Protein AF-A0AAD5J360-F1 (afdb_monomer)

Structure (mmCIF, N/CA/C/O backbone):
data_AF-A0AAD5J360-F1
#
_entry.id   AF-A0AAD5J360-F1
#
loop_
_atom_site.group_PDB
_atom_site.id
_atom_site.type_symbol
_atom_site.label_atom_id
_atom_site.label_alt_id
_atom_site.label_comp_id
_atom_site.label_asym_id
_atom_site.label_entity_id
_atom_site.label_seq_id
_atom_site.pdbx_PDB_ins_code
_atom_site.Cartn_x
_atom_site.Cartn_y
_atom_site.Cartn_z
_atom_site.occupancy
_atom_site.B_iso_or_equiv
_atom_site.auth_seq_id
_atom_site.auth_comp_id
_atom_site.auth_asym_id
_atom_site.auth_atom_id
_atom_site.pdbx_PDB_model_num
ATOM 1 N N . MET A 1 1 ? -17.732 34.634 0.212 1.00 30.33 1 MET A N 1
ATOM 2 C CA . MET A 1 1 ? -16.895 33.514 0.692 1.00 30.33 1 MET A CA 1
ATOM 3 C C . MET A 1 1 ? -16.157 34.004 1.920 1.00 30.33 1 MET A C 1
ATOM 5 O O . MET A 1 1 ? -15.447 34.993 1.772 1.00 30.33 1 MET A O 1
ATOM 9 N N . PRO A 1 2 ? -16.356 33.420 3.110 1.00 26.97 2 PRO A N 1
ATOM 10 C CA . PRO A 1 2 ? -15.492 33.715 4.240 1.00 26.97 2 PRO A CA 1
ATOM 11 C C . PRO A 1 2 ? -14.158 32.951 4.105 1.00 26.97 2 PRO A C 1
ATOM 13 O O . PRO A 1 2 ? -14.130 31.913 3.434 1.00 26.97 2 PRO A O 1
ATOM 16 N N . PRO A 1 3 ? -13.063 33.461 4.691 1.00 25.48 3 PRO A N 1
ATOM 17 C CA . PRO A 1 3 ? -11.730 32.866 4.618 1.00 25.48 3 PRO A CA 1
ATOM 18 C C . PRO A 1 3 ? -11.624 31.623 5.514 1.00 25.48 3 PRO A C 1
ATOM 20 O O . PRO A 1 3 ? -12.257 31.562 6.565 1.00 25.48 3 PRO A O 1
ATOM 23 N N .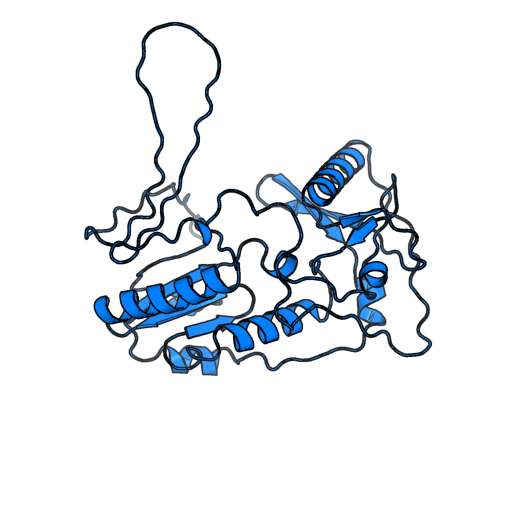 LEU A 1 4 ? -10.814 30.646 5.101 1.00 30.91 4 LEU A N 1
ATOM 24 C CA . LEU A 1 4 ? -10.403 29.516 5.937 1.00 30.91 4 LEU A CA 1
ATOM 25 C C . LEU A 1 4 ? -9.263 29.990 6.847 1.00 30.91 4 LEU A C 1
ATOM 27 O O . LEU A 1 4 ? -8.170 30.263 6.355 1.00 30.91 4 LEU A O 1
ATOM 31 N N . GLU A 1 5 ? -9.544 30.131 8.141 1.00 29.36 5 GLU A N 1
ATOM 32 C CA . GLU A 1 5 ? -8.540 30.392 9.175 1.00 29.36 5 GLU A CA 1
ATOM 33 C C . GLU A 1 5 ? -7.679 29.149 9.440 1.00 29.36 5 GLU A C 1
ATOM 35 O O . GLU A 1 5 ? -8.153 28.011 9.401 1.00 29.36 5 GLU A O 1
ATOM 40 N N . ASP A 1 6 ? -6.397 29.416 9.696 1.00 26.31 6 ASP A N 1
ATOM 41 C CA . ASP A 1 6 ? -5.343 28.476 10.062 1.00 26.31 6 ASP A CA 1
ATOM 42 C C . ASP A 1 6 ? -5.758 27.535 11.201 1.00 26.31 6 ASP A C 1
ATOM 44 O O . ASP A 1 6 ? -6.062 27.960 12.317 1.00 26.31 6 ASP A O 1
ATOM 48 N N . ALA A 1 7 ? -5.682 26.227 10.948 1.00 29.75 7 ALA A N 1
ATOM 49 C CA . ALA A 1 7 ? -5.713 25.223 12.003 1.00 29.75 7 ALA A CA 1
ATOM 50 C C . ALA A 1 7 ? -4.340 25.188 12.692 1.00 29.75 7 ALA A C 1
ATOM 52 O O . ALA A 1 7 ? -3.395 24.549 12.221 1.00 29.75 7 ALA A O 1
ATOM 53 N N . SER A 1 8 ? -4.235 25.906 13.808 1.00 27.72 8 SER A N 1
ATOM 54 C CA . SER A 1 8 ? -3.119 25.827 14.744 1.00 27.72 8 SER A CA 1
ATOM 55 C C . SER A 1 8 ? -2.946 24.401 15.287 1.00 27.72 8 SER A C 1
ATOM 57 O O . SER A 1 8 ? -3.900 23.633 15.434 1.00 27.72 8 SER A O 1
ATOM 59 N N . ALA A 1 9 ? -1.699 24.035 15.591 1.00 31.94 9 ALA A N 1
ATOM 60 C CA . ALA A 1 9 ? -1.351 22.777 16.239 1.00 31.94 9 ALA A CA 1
ATOM 61 C C . ALA A 1 9 ? -1.920 22.736 17.668 1.00 31.94 9 ALA A C 1
ATOM 63 O O . ALA A 1 9 ? -1.258 23.138 18.623 1.00 31.94 9 ALA A O 1
ATOM 64 N N . ASN A 1 10 ? -3.148 22.245 17.817 1.00 26.22 10 ASN A N 1
ATOM 65 C CA . ASN A 1 10 ? -3.723 21.972 19.125 1.00 26.22 10 ASN A CA 1
ATOM 66 C C . ASN A 1 10 ? -3.172 20.649 19.667 1.00 26.22 10 ASN A C 1
ATOM 68 O O . ASN A 1 10 ? -3.367 19.580 19.087 1.00 26.22 10 ASN A O 1
ATOM 72 N N . ALA A 1 11 ? -2.488 20.731 20.807 1.00 27.83 11 ALA A N 1
ATOM 73 C CA . ALA A 1 11 ? -2.308 19.592 21.690 1.00 27.83 11 ALA A CA 1
ATOM 74 C C . ALA A 1 11 ? -3.690 19.195 22.228 1.00 27.83 11 ALA A C 1
ATOM 76 O O . ALA A 1 11 ? -4.355 19.993 22.889 1.00 27.83 11 ALA A O 1
ATOM 77 N N . TYR A 1 12 ? -4.142 17.980 21.925 1.00 35.62 12 TYR A N 1
ATOM 78 C CA . TYR A 1 12 ? -5.386 17.460 22.480 1.00 35.62 12 TYR A CA 1
ATOM 79 C C . TYR A 1 12 ? -5.137 17.015 23.920 1.00 35.62 12 TYR A C 1
ATOM 81 O O . TYR A 1 12 ? -4.441 16.031 24.172 1.00 35.62 12 TYR A O 1
ATOM 89 N N . GLN A 1 13 ? -5.699 17.754 24.873 1.00 25.41 13 GLN A N 1
ATOM 90 C CA . GLN A 1 13 ? -5.800 17.311 26.255 1.00 25.41 13 GLN A CA 1
ATOM 91 C C . GLN A 1 13 ? -6.978 16.334 26.342 1.00 25.41 13 GLN A C 1
ATOM 93 O O . GLN A 1 13 ? -8.133 16.742 26.429 1.00 25.41 13 GLN A O 1
ATOM 98 N N . VAL A 1 14 ? -6.682 15.037 26.244 1.00 35.66 14 VAL A N 1
ATOM 99 C CA . VAL A 1 14 ? -7.664 13.970 26.473 1.00 35.66 14 VAL A CA 1
ATOM 100 C C . VAL A 1 14 ? -7.942 13.915 27.975 1.00 35.66 14 VAL A C 1
ATOM 102 O O . VAL A 1 14 ? -7.030 13.741 28.784 1.00 35.66 14 VAL A O 1
ATOM 105 N N . VAL A 1 15 ? -9.199 14.144 28.352 1.00 26.70 15 VAL A N 1
ATOM 106 C CA . VAL A 1 15 ? -9.676 14.026 29.733 1.00 26.70 15 VAL A CA 1
ATOM 107 C C . VAL A 1 15 ? -9.857 12.540 30.048 1.00 26.70 15 VAL A C 1
ATOM 109 O O . VAL A 1 15 ? -10.644 11.867 29.391 1.00 26.70 15 VAL A O 1
ATOM 112 N N . GLY A 1 16 ? -9.141 12.053 31.065 1.00 33.97 16 GLY A N 1
ATOM 113 C CA . GLY A 1 16 ? -9.177 10.666 31.541 1.00 33.97 16 GLY A CA 1
ATOM 114 C C . GLY A 1 16 ? -7.879 9.916 31.226 1.00 33.97 16 GLY A C 1
ATOM 115 O O . GLY A 1 16 ? -7.451 9.855 30.080 1.00 33.97 16 GLY A O 1
ATOM 116 N N . GLU A 1 17 ? -7.241 9.353 32.248 1.00 33.22 17 GLU A N 1
ATOM 117 C CA . GLU A 1 17 ? -5.881 8.782 32.245 1.00 33.22 17 GLU A CA 1
ATOM 118 C C . GLU A 1 17 ? -5.614 7.575 31.310 1.00 33.22 17 GLU A C 1
ATOM 120 O O . GLU A 1 17 ? -4.545 6.986 31.410 1.00 33.22 17 GLU A O 1
ATOM 125 N N . LEU A 1 18 ? -6.503 7.181 30.388 1.00 44.47 18 LEU A N 1
ATOM 126 C CA . LEU A 1 18 ? -6.426 5.846 29.759 1.00 44.47 18 LEU A CA 1
ATOM 127 C C . LEU A 1 18 ? -6.051 5.758 28.271 1.00 44.47 18 LEU A C 1
ATOM 129 O O . LEU A 1 18 ? -5.781 4.655 27.799 1.00 44.47 18 LEU A O 1
ATOM 133 N N . LEU A 1 19 ? -5.968 6.865 27.526 1.00 40.72 19 LEU A N 1
ATOM 134 C CA . LEU A 1 19 ? -5.424 6.840 26.160 1.00 40.72 19 LEU A CA 1
ATOM 135 C C . LEU A 1 19 ? -4.698 8.152 25.868 1.00 40.72 19 LEU A C 1
ATOM 137 O O . LEU A 1 19 ? -5.297 9.158 25.491 1.00 40.72 19 LEU A O 1
ATOM 141 N N . VAL A 1 20 ? -3.386 8.154 26.091 1.00 45.19 20 VAL A N 1
ATOM 142 C CA . VAL A 1 20 ? -2.538 9.319 25.847 1.00 45.19 20 VAL A CA 1
ATOM 143 C C . VAL A 1 20 ? -1.564 8.970 24.733 1.00 45.19 20 VAL A C 1
ATOM 145 O O . VAL A 1 20 ? -0.566 8.303 24.978 1.00 45.19 20 VAL A O 1
ATOM 148 N N . ALA A 1 21 ? -1.814 9.468 23.521 1.00 43.41 21 ALA A N 1
ATOM 149 C CA . ALA A 1 21 ? -0.762 9.593 22.516 1.00 43.41 21 ALA A CA 1
ATOM 150 C C . ALA A 1 21 ? 0.169 10.737 22.956 1.00 43.41 21 ALA A C 1
ATOM 152 O O . ALA A 1 21 ? 0.032 11.886 22.528 1.00 43.41 21 ALA A O 1
ATOM 153 N N . ARG A 1 22 ? 1.064 10.462 23.910 1.00 37.72 22 ARG A N 1
ATOM 154 C CA . ARG A 1 22 ? 1.977 11.472 24.459 1.00 37.72 22 ARG A CA 1
ATOM 155 C C . ARG A 1 22 ? 3.154 11.593 23.498 1.00 37.72 22 ARG A C 1
ATOM 157 O O . ARG A 1 22 ? 3.952 10.671 23.399 1.00 37.72 22 ARG A O 1
ATOM 164 N N . ARG A 1 23 ? 3.273 12.728 22.800 1.00 35.50 23 ARG A N 1
ATOM 165 C CA . ARG A 1 23 ? 4.552 13.142 22.203 1.00 35.50 23 ARG A CA 1
ATOM 166 C C . ARG A 1 23 ? 5.426 13.669 23.332 1.00 35.50 23 ARG A C 1
ATOM 168 O O . ARG A 1 23 ? 5.193 14.779 23.809 1.00 35.50 23 ARG A O 1
ATOM 175 N N . ALA A 1 24 ? 6.387 12.881 23.794 1.00 30.00 24 ALA A N 1
ATOM 176 C CA . ALA A 1 24 ? 7.370 13.368 24.751 1.00 30.00 24 ALA A CA 1
ATOM 177 C C . ALA A 1 24 ? 8.449 14.167 24.000 1.00 30.00 24 ALA A C 1
ATOM 179 O O . ALA A 1 24 ? 9.102 13.640 23.106 1.00 30.00 24 ALA A O 1
ATOM 180 N N . LEU A 1 25 ? 8.627 15.445 24.345 1.00 25.98 25 LEU A N 1
ATOM 181 C CA . LEU A 1 25 ? 9.853 16.190 24.051 1.00 25.98 25 LEU A CA 1
ATOM 182 C C . LEU A 1 25 ? 10.737 16.056 25.291 1.00 25.98 25 LEU A C 1
ATOM 184 O O . LEU A 1 25 ? 10.424 16.644 26.325 1.00 25.98 25 LEU A O 1
ATOM 188 N N . SER A 1 26 ? 11.812 15.273 25.232 1.00 30.64 26 SER A N 1
ATOM 189 C CA . SER A 1 26 ? 12.796 15.281 26.314 1.00 30.64 26 SER A CA 1
ATOM 190 C C . SER A 1 26 ? 13.671 16.530 26.185 1.00 30.64 26 SER A C 1
ATOM 192 O O . SER A 1 26 ? 14.608 16.551 25.391 1.00 30.64 26 SER A O 1
ATOM 194 N N . ALA A 1 27 ? 13.377 17.575 26.957 1.00 26.59 27 ALA A N 1
ATOM 195 C CA . ALA A 1 27 ? 14.359 18.609 27.263 1.00 26.59 27 ALA A CA 1
ATOM 196 C C . ALA A 1 27 ? 15.160 18.132 28.481 1.00 26.59 27 ALA A C 1
ATOM 198 O O . ALA A 1 27 ? 14.618 18.036 29.580 1.00 26.59 27 ALA A O 1
ATOM 199 N N . GLN A 1 28 ? 16.427 17.764 28.288 1.00 29.33 28 GLN A N 1
ATOM 200 C CA . GLN A 1 28 ? 17.354 17.654 29.412 1.00 29.33 28 GLN A CA 1
ATOM 201 C C . GLN A 1 28 ? 17.958 19.037 29.650 1.00 29.33 28 GLN A C 1
ATOM 203 O O . GLN A 1 28 ? 18.740 19.518 28.834 1.00 29.33 28 GLN A O 1
ATOM 208 N N . ASP A 1 29 ? 17.598 19.661 30.770 1.00 33.44 29 ASP A N 1
ATOM 209 C CA . ASP A 1 29 ? 18.343 20.796 31.307 1.00 33.44 29 ASP A CA 1
ATOM 210 C C . ASP A 1 29 ? 19.690 20.285 31.827 1.00 33.44 29 ASP A C 1
ATOM 212 O O . ASP A 1 29 ? 19.752 19.642 32.878 1.00 33.44 29 ASP A O 1
ATOM 216 N N . LYS A 1 30 ? 20.773 20.572 31.100 1.00 32.03 30 LYS A N 1
ATOM 217 C CA . LYS A 1 30 ? 22.106 20.716 31.690 1.00 32.03 30 LYS A CA 1
ATOM 218 C C . LYS A 1 30 ? 22.850 21.875 31.041 1.00 32.03 30 LYS A C 1
ATOM 220 O O . LYS A 1 30 ? 22.863 22.025 29.824 1.00 32.03 30 LYS A O 1
ATOM 225 N N . GLU A 1 31 ? 23.414 22.684 31.927 1.00 31.64 31 GLU A N 1
ATOM 226 C CA . GLU A 1 31 ? 24.221 23.868 31.674 1.00 31.64 31 GLU A CA 1
ATOM 227 C C . GLU A 1 31 ? 25.393 23.595 30.716 1.00 31.64 31 GLU A C 1
ATOM 229 O O . GLU A 1 31 ? 26.062 22.567 30.796 1.00 31.64 31 GLU A O 1
ATOM 234 N N . ASP A 1 32 ? 25.629 24.605 29.879 1.00 31.58 32 ASP A N 1
ATOM 235 C CA . ASP A 1 32 ? 26.842 24.949 29.140 1.00 31.58 32 ASP A CA 1
ATOM 236 C C . ASP A 1 32 ? 27.342 24.089 27.955 1.00 31.58 32 ASP A C 1
ATOM 238 O O . ASP A 1 32 ? 27.900 23.003 28.081 1.00 31.58 32 ASP A O 1
ATOM 242 N N . ASN A 1 33 ? 27.308 24.787 26.809 1.00 30.39 33 ASN A N 1
ATOM 243 C CA . ASN A 1 33 ? 28.119 24.705 25.589 1.00 30.39 33 ASN A CA 1
ATOM 244 C C . ASN A 1 33 ? 27.739 23.708 24.476 1.00 30.39 33 ASN A C 1
ATOM 246 O O . ASN A 1 33 ? 27.914 22.499 24.561 1.00 30.39 33 ASN A O 1
ATOM 250 N N . GLU A 1 34 ? 27.261 24.330 23.388 1.00 38.00 34 GLU A N 1
ATOM 251 C CA . GLU A 1 34 ? 27.193 23.918 21.981 1.00 38.00 34 GLU A CA 1
ATOM 252 C C . GLU A 1 34 ? 27.774 22.536 21.629 1.00 38.00 34 GLU A C 1
ATOM 254 O O . GLU A 1 34 ? 28.985 22.375 21.506 1.00 38.00 34 GLU A O 1
ATOM 259 N N . VAL A 1 35 ? 26.886 21.573 21.347 1.00 31.98 35 VAL A N 1
ATOM 260 C CA . VAL A 1 35 ? 26.743 20.846 20.064 1.00 31.98 35 VAL A CA 1
ATOM 261 C C . VAL A 1 35 ? 25.733 19.695 20.249 1.00 31.98 35 VAL A C 1
ATOM 263 O O . VAL A 1 35 ? 25.831 18.908 21.181 1.00 31.98 35 VAL A O 1
ATOM 266 N N . GLN A 1 36 ? 24.794 19.607 19.296 1.00 30.25 36 GLN A N 1
ATOM 267 C CA . GLN A 1 36 ? 23.857 18.504 19.011 1.00 30.25 36 GLN A CA 1
ATOM 268 C C . GLN A 1 36 ? 22.500 18.499 19.748 1.00 30.25 36 GLN A C 1
ATOM 270 O O . GLN A 1 36 ? 22.304 17.903 20.801 1.00 30.25 36 GLN A O 1
ATOM 275 N N . ARG A 1 37 ? 21.517 19.155 19.111 1.00 29.47 37 ARG A N 1
ATOM 276 C CA . ARG A 1 37 ? 20.081 18.987 19.370 1.00 29.47 37 ARG A CA 1
ATOM 277 C C . ARG A 1 37 ? 19.558 17.812 18.539 1.00 29.47 37 ARG A C 1
ATOM 279 O O . ARG A 1 37 ? 19.214 18.022 17.381 1.00 29.47 37 ARG A O 1
ATOM 286 N N . ASP A 1 38 ? 19.434 16.637 19.142 1.00 28.94 38 ASP A N 1
ATOM 287 C CA . ASP A 1 38 ? 18.560 15.576 18.630 1.00 28.94 38 ASP A CA 1
ATOM 288 C C . ASP A 1 38 ? 17.320 15.503 19.532 1.00 28.94 38 ASP A C 1
ATOM 290 O O . ASP A 1 38 ? 17.335 14.928 20.617 1.00 28.94 38 ASP A O 1
ATOM 294 N N . ASN A 1 39 ? 16.233 16.146 19.097 1.00 30.09 39 ASN A N 1
ATOM 295 C CA . ASN A 1 39 ? 14.927 16.029 19.746 1.00 30.09 39 ASN A CA 1
ATOM 296 C C . ASN A 1 39 ? 14.254 14.741 19.247 1.00 30.09 39 ASN A C 1
ATOM 298 O O . ASN A 1 39 ? 13.566 14.765 18.227 1.00 30.09 39 ASN A O 1
ATOM 302 N N . ILE A 1 40 ? 14.447 13.621 19.943 1.00 35.00 40 ILE A N 1
ATOM 303 C CA . ILE A 1 40 ? 13.742 12.366 19.648 1.00 35.00 40 ILE A CA 1
ATOM 304 C C . ILE A 1 40 ? 12.328 12.463 20.239 1.00 35.00 40 ILE A C 1
ATOM 306 O O . ILE A 1 40 ? 12.160 12.557 21.454 1.00 35.00 40 ILE A O 1
ATOM 310 N N . SER A 1 41 ? 11.303 12.500 19.384 1.00 39.38 41 SER A N 1
ATOM 311 C CA . SER A 1 41 ? 9.901 12.624 19.797 1.00 39.38 41 SER A CA 1
ATOM 312 C C . SER A 1 41 ? 9.192 11.271 19.806 1.00 39.38 41 SER A C 1
ATOM 314 O O . SER A 1 41 ? 8.478 10.953 18.854 1.00 39.38 41 SER A O 1
ATOM 316 N N . HIS A 1 42 ? 9.322 10.509 20.890 1.00 46.34 42 HIS A N 1
ATOM 317 C CA . HIS A 1 42 ? 8.594 9.248 21.035 1.00 46.34 42 HIS A CA 1
ATOM 318 C C . HIS A 1 42 ? 7.096 9.488 21.228 1.00 46.34 42 HIS A C 1
ATOM 320 O O . HIS A 1 42 ? 6.678 10.297 22.062 1.00 46.34 42 HIS A O 1
ATOM 326 N N . THR A 1 43 ? 6.287 8.810 20.408 1.00 52.81 43 THR A N 1
ATOM 327 C CA . THR A 1 43 ? 4.832 8.740 20.576 1.00 52.81 43 THR A CA 1
ATOM 328 C C . THR A 1 43 ? 4.503 7.400 21.210 1.00 52.81 43 THR A C 1
ATOM 330 O O . THR A 1 43 ? 4.551 6.385 20.525 1.00 52.81 43 THR A O 1
ATOM 333 N N . HIS A 1 44 ? 4.179 7.406 22.501 1.00 55.56 44 HIS A N 1
ATOM 334 C CA . HIS A 1 44 ? 3.724 6.202 23.195 1.00 55.56 44 HIS A CA 1
ATOM 335 C C . HIS A 1 44 ? 2.210 6.046 23.033 1.00 55.56 44 HIS A C 1
ATOM 337 O O . HIS A 1 44 ? 1.472 7.023 23.192 1.00 55.56 44 HIS A O 1
ATOM 343 N N . CYS A 1 45 ? 1.747 4.844 22.691 1.00 57.06 45 CYS A N 1
ATOM 344 C CA . CYS A 1 45 ? 0.333 4.498 22.587 1.00 57.06 45 CYS A CA 1
ATOM 345 C C . CYS A 1 45 ? -0.010 3.410 23.609 1.00 57.06 45 CYS A C 1
ATOM 347 O O . CYS A 1 45 ? 0.283 2.229 23.407 1.00 57.06 45 CYS A O 1
ATOM 349 N N . HIS A 1 46 ? -0.671 3.831 24.687 1.00 57.84 46 HIS A N 1
ATOM 350 C CA . HIS A 1 46 ? -1.180 2.952 25.734 1.00 57.84 46 HIS A CA 1
ATOM 351 C C . HIS A 1 46 ? -2.693 2.776 25.593 1.00 57.84 46 HIS A C 1
ATOM 353 O O . HIS A 1 46 ? -3.418 3.762 25.444 1.00 57.84 46 HIS A O 1
ATOM 359 N N . VAL A 1 47 ? -3.166 1.531 25.677 1.00 59.81 47 VAL A N 1
ATOM 360 C CA . VAL A 1 47 ? -4.596 1.201 25.796 1.00 59.81 47 VAL A CA 1
ATOM 361 C C . VAL A 1 47 ? -4.767 0.242 26.972 1.00 59.81 47 VAL A C 1
ATOM 363 O O . VAL A 1 47 ? -4.290 -0.889 26.893 1.00 59.81 47 VAL A O 1
ATOM 366 N N . ASN A 1 48 ? -5.437 0.672 28.050 1.00 54.81 48 ASN A N 1
ATOM 367 C CA . ASN A 1 48 ? -5.675 -0.131 29.266 1.00 54.81 48 ASN A CA 1
ATOM 368 C C . ASN A 1 48 ? -4.407 -0.868 29.764 1.00 54.81 48 ASN A C 1
ATOM 370 O O . ASN A 1 48 ? -4.406 -2.096 29.866 1.00 54.81 48 ASN A O 1
ATOM 374 N N . ASP A 1 49 ? -3.319 -0.128 30.008 1.00 57.50 49 ASP A N 1
ATOM 375 C CA . ASP A 1 49 ? -2.013 -0.641 30.470 1.00 57.50 49 ASP A CA 1
ATOM 376 C C . ASP A 1 49 ? -1.278 -1.595 29.502 1.00 57.50 49 ASP A C 1
ATOM 378 O O . ASP A 1 49 ? -0.324 -2.270 29.890 1.00 57.50 49 ASP A O 1
ATOM 382 N N . MET A 1 50 ? -1.695 -1.667 28.231 1.00 60.03 50 MET A N 1
ATOM 383 C CA . MET A 1 50 ? -0.970 -2.385 27.178 1.00 60.03 50 MET A CA 1
ATOM 384 C C . MET A 1 50 ? -0.291 -1.430 26.204 1.00 60.03 50 MET A C 1
ATOM 386 O O . MET A 1 50 ? -0.920 -0.504 25.686 1.00 60.03 50 MET A O 1
ATOM 390 N N . ASP A 1 51 ? 0.970 -1.734 25.901 1.00 79.00 51 ASP A N 1
ATOM 391 C CA . ASP A 1 51 ? 1.789 -0.982 24.956 1.00 79.00 51 ASP A CA 1
ATOM 392 C C . ASP A 1 51 ? 1.572 -1.481 23.527 1.00 79.00 51 ASP A C 1
ATOM 394 O O . ASP A 1 51 ? 1.713 -2.674 23.221 1.00 79.00 51 ASP A O 1
ATOM 398 N N . PHE A 1 52 ? 1.245 -0.545 22.637 1.00 83.06 52 PHE A N 1
ATOM 399 C CA . PHE A 1 52 ? 1.094 -0.787 21.201 1.00 83.06 52 PHE A CA 1
ATOM 400 C C . PHE A 1 52 ? 2.062 0.051 20.361 1.00 83.06 52 PHE A C 1
ATOM 402 O O . PHE A 1 52 ? 1.840 0.227 19.165 1.00 83.06 52 PHE A O 1
ATOM 409 N N . ASP A 1 53 ? 3.160 0.522 20.951 1.00 83.38 53 ASP A N 1
ATOM 410 C CA . ASP A 1 53 ? 4.186 1.335 20.279 1.00 83.38 53 ASP A CA 1
ATOM 411 C C . ASP A 1 53 ? 4.715 0.672 18.997 1.00 83.38 53 ASP A C 1
ATOM 413 O O . ASP A 1 53 ? 4.945 1.336 17.987 1.00 83.38 53 ASP A O 1
ATOM 417 N N . GLU A 1 54 ? 4.808 -0.662 18.988 1.00 86.75 54 GLU A N 1
ATOM 418 C CA . GLU A 1 54 ? 5.206 -1.454 17.819 1.00 86.75 54 GLU A CA 1
ATOM 419 C C . GLU A 1 54 ? 4.264 -1.289 16.617 1.00 86.75 54 GLU A C 1
ATOM 421 O O . GLU A 1 54 ? 4.695 -1.451 15.479 1.00 86.75 54 GLU A O 1
ATOM 426 N N . VAL A 1 55 ? 2.985 -0.972 16.844 1.00 90.94 55 VAL A N 1
ATOM 427 C CA . VAL A 1 55 ? 1.991 -0.716 15.787 1.00 90.94 55 VAL A CA 1
ATOM 428 C C . VAL A 1 55 ? 2.141 0.699 15.228 1.00 90.94 55 VAL A C 1
ATOM 430 O O . VAL A 1 55 ? 1.786 0.939 14.076 1.00 90.94 55 VAL A O 1
ATOM 433 N N . PHE A 1 56 ? 2.719 1.629 15.992 1.00 90.31 56 PHE A N 1
ATOM 434 C CA . PHE A 1 56 ? 2.851 3.043 15.629 1.00 90.31 56 PHE A CA 1
ATOM 435 C C . PHE A 1 56 ? 4.315 3.495 15.513 1.00 90.31 56 PHE A C 1
ATOM 437 O O . PHE A 1 56 ? 4.702 4.492 16.128 1.00 90.31 56 PHE A O 1
ATOM 444 N N . PRO A 1 57 ? 5.157 2.820 14.712 1.00 88.25 57 PRO A N 1
ATOM 445 C CA . PRO A 1 57 ? 6.569 3.138 14.691 1.00 88.25 57 PRO A CA 1
ATOM 446 C C . PRO A 1 57 ? 6.828 4.475 13.978 1.00 88.25 57 PRO A C 1
ATOM 448 O O . PRO A 1 57 ? 6.253 4.786 12.921 1.00 88.25 57 PRO A O 1
ATOM 451 N N . GLU A 1 58 ? 7.753 5.267 14.525 1.00 84.12 58 GLU A N 1
ATOM 452 C CA . GLU A 1 58 ? 8.211 6.523 13.911 1.00 84.12 58 GLU A CA 1
ATOM 453 C C . GLU A 1 58 ? 8.805 6.293 12.519 1.00 84.12 58 GLU A C 1
ATOM 455 O O . GLU A 1 58 ? 8.510 7.039 11.579 1.00 84.12 58 GLU A O 1
ATOM 460 N N . GLU A 1 59 ? 9.527 5.188 12.347 1.00 86.12 59 GLU A N 1
ATOM 461 C CA . GLU A 1 59 ? 10.086 4.732 11.080 1.00 86.12 59 GLU A CA 1
ATOM 462 C C . GLU A 1 59 ? 9.646 3.302 10.779 1.00 86.12 59 GLU A C 1
ATOM 464 O O . GLU A 1 59 ? 9.504 2.474 11.670 1.00 86.12 59 GLU A O 1
ATOM 469 N N . MET A 1 60 ? 9.397 3.001 9.505 1.00 89.38 60 MET A N 1
ATOM 470 C CA . MET A 1 60 ? 9.019 1.639 9.125 1.00 89.38 60 MET A CA 1
ATOM 471 C C . MET A 1 60 ? 10.210 0.695 9.324 1.00 89.38 60 MET A C 1
ATOM 473 O O . MET A 1 60 ? 11.317 1.069 8.930 1.00 89.38 60 MET A O 1
ATOM 477 N N . PRO A 1 61 ? 9.998 -0.529 9.844 1.00 90.75 61 PRO A N 1
ATOM 478 C CA . PRO A 1 61 ? 11.057 -1.525 9.912 1.00 90.75 61 PRO A CA 1
ATOM 479 C C . PRO A 1 61 ? 11.696 -1.764 8.541 1.00 90.75 61 PRO A C 1
ATOM 481 O O . PRO A 1 61 ? 11.000 -1.821 7.522 1.00 90.75 61 PRO A O 1
ATOM 484 N N . ILE A 1 62 ? 13.021 -1.914 8.533 1.00 92.06 62 ILE A N 1
ATOM 485 C CA . ILE A 1 62 ? 13.787 -2.232 7.326 1.00 92.06 62 ILE A CA 1
ATOM 486 C C . ILE A 1 62 ? 13.460 -3.662 6.885 1.00 92.06 62 ILE A C 1
ATOM 488 O O . ILE A 1 62 ? 13.359 -4.580 7.703 1.00 92.06 62 ILE A O 1
ATOM 492 N N . GLY A 1 63 ? 13.343 -3.854 5.575 1.00 92.94 63 GLY A N 1
ATOM 493 C CA . GLY A 1 63 ? 13.092 -5.142 4.952 1.00 92.94 63 GLY A CA 1
ATOM 494 C C . GLY A 1 63 ? 11.632 -5.358 4.570 1.00 92.94 63 GLY A C 1
ATOM 495 O O . GLY A 1 63 ? 10.773 -4.483 4.675 1.00 92.94 63 GLY A O 1
ATOM 496 N N . LEU A 1 64 ? 11.358 -6.558 4.065 1.00 94.88 64 LEU A N 1
ATOM 497 C CA . LEU A 1 64 ? 10.061 -6.880 3.488 1.00 94.88 64 LEU A CA 1
ATOM 498 C C . LEU A 1 64 ? 9.034 -7.250 4.575 1.00 94.88 64 LEU A C 1
ATOM 500 O O . LEU A 1 64 ? 9.354 -8.062 5.451 1.00 94.88 64 LEU A O 1
ATOM 504 N N . PRO A 1 65 ? 7.775 -6.776 4.475 1.00 94.88 65 PRO A N 1
ATOM 505 C CA . PRO A 1 65 ? 6.696 -7.132 5.411 1.00 94.88 65 PRO A CA 1
ATOM 506 C C . PRO A 1 65 ? 6.495 -8.653 5.462 1.00 94.88 65 PRO A C 1
ATOM 508 O O . PRO A 1 65 ? 6.836 -9.302 4.490 1.00 94.88 65 PRO A O 1
ATOM 511 N N . PRO A 1 66 ? 5.982 -9.289 6.523 1.00 94.94 66 PRO A N 1
ATOM 512 C CA . PRO A 1 66 ? 5.843 -10.751 6.549 1.00 94.94 66 PRO A CA 1
ATOM 513 C C . PRO A 1 66 ? 4.916 -11.284 5.441 1.00 94.94 66 PRO A C 1
ATOM 515 O O . PRO A 1 66 ? 4.035 -10.578 4.946 1.00 94.94 66 PRO A O 1
ATOM 518 N N . THR A 1 67 ? 5.090 -12.552 5.065 1.00 93.25 67 THR A N 1
ATOM 519 C CA . THR A 1 67 ? 4.139 -13.249 4.191 1.00 93.25 67 THR A CA 1
ATOM 520 C C . THR A 1 67 ? 2.886 -13.623 4.984 1.00 93.25 67 THR A C 1
ATOM 522 O O . THR A 1 67 ? 2.971 -14.217 6.055 1.00 93.25 67 THR A O 1
ATOM 525 N N . ARG A 1 68 ? 1.709 -13.274 4.453 1.00 92.69 68 ARG A N 1
ATOM 526 C CA . ARG A 1 68 ? 0.395 -13.498 5.099 1.00 92.69 68 ARG A CA 1
ATOM 527 C C . ARG A 1 68 ? -0.533 -14.387 4.262 1.00 92.69 68 ARG A C 1
ATOM 529 O O . ARG A 1 68 ? -1.750 -14.334 4.386 1.00 92.69 68 ARG A O 1
ATOM 536 N N . GLY A 1 69 ? 0.028 -15.113 3.291 1.00 92.06 69 GLY A N 1
ATOM 537 C CA . GLY A 1 69 ? -0.733 -15.859 2.278 1.00 92.06 69 GLY A CA 1
ATOM 538 C C . GLY A 1 69 ? -1.488 -14.987 1.260 1.00 92.06 69 GLY A C 1
ATOM 539 O O . GLY A 1 69 ? -2.132 -15.518 0.356 1.00 92.06 69 GLY A O 1
ATOM 540 N N . ILE A 1 70 ? -1.419 -13.658 1.391 1.00 94.56 70 ILE A N 1
ATOM 541 C CA . ILE A 1 70 ? -1.986 -12.682 0.456 1.00 94.56 70 ILE A CA 1
ATOM 542 C C . ILE A 1 70 ? -0.863 -11.742 0.026 1.00 94.56 70 ILE A C 1
ATOM 544 O O . ILE A 1 70 ? -0.430 -10.873 0.782 1.00 94.56 70 ILE A O 1
ATOM 548 N N . GLU A 1 71 ? -0.405 -11.940 -1.201 1.00 96.38 71 GLU A N 1
ATOM 549 C CA . GLU A 1 71 ? 0.630 -11.151 -1.864 1.00 96.38 71 GLU A CA 1
ATOM 550 C C . GLU A 1 71 ? 0.026 -10.469 -3.091 1.00 96.38 71 GLU A C 1
ATOM 552 O O . GLU A 1 71 ? -0.997 -10.910 -3.631 1.00 96.38 71 GLU A O 1
ATOM 557 N N . HIS A 1 72 ? 0.651 -9.386 -3.543 1.00 97.56 72 HIS A N 1
ATOM 558 C CA . HIS A 1 72 ? 0.227 -8.729 -4.766 1.00 97.56 72 HIS A CA 1
ATOM 559 C C . HIS A 1 72 ? 0.753 -9.475 -5.988 1.00 97.56 72 HIS A C 1
ATOM 561 O O . HIS A 1 72 ? 1.960 -9.612 -6.169 1.00 97.56 72 HIS A O 1
ATOM 567 N N . GLN A 1 73 ? -0.163 -9.922 -6.842 1.00 96.44 73 GLN A N 1
ATOM 568 C CA . GLN A 1 73 ? 0.162 -10.595 -8.095 1.00 96.44 73 GLN A CA 1
ATOM 569 C C . GLN A 1 73 ? -0.306 -9.776 -9.296 1.00 96.44 73 GLN A C 1
ATOM 571 O O . GLN A 1 73 ? -1.322 -9.071 -9.238 1.00 96.44 73 GLN A O 1
ATOM 576 N N . ILE A 1 74 ? 0.422 -9.905 -10.400 1.00 97.38 74 ILE A N 1
ATOM 577 C CA . ILE A 1 74 ? 0.132 -9.226 -11.658 1.00 97.38 74 ILE A CA 1
ATOM 578 C C . ILE A 1 74 ? 0.018 -10.278 -12.753 1.00 97.38 74 ILE A C 1
ATOM 580 O O . ILE A 1 74 ? 1.008 -10.724 -13.328 1.00 97.38 74 ILE A O 1
ATOM 584 N N . ASP A 1 75 ? -1.211 -10.632 -13.099 1.00 97.12 75 ASP A N 1
ATOM 585 C CA . ASP A 1 75 ? -1.482 -11.502 -14.236 1.00 97.12 75 ASP A CA 1
ATOM 586 C C . ASP A 1 75 ? -1.576 -10.650 -15.504 1.00 97.12 75 ASP A C 1
ATOM 588 O O . ASP A 1 75 ? -2.462 -9.804 -15.624 1.00 97.12 75 ASP A O 1
ATOM 592 N N . PHE A 1 76 ? -0.658 -10.837 -16.452 1.00 97.31 76 PHE A N 1
ATOM 593 C CA . PHE A 1 76 ? -0.761 -10.189 -17.758 1.00 97.31 76 PHE A CA 1
ATOM 594 C C . PHE A 1 76 ? -1.741 -10.932 -18.663 1.00 97.31 76 PHE A C 1
ATOM 596 O O . PHE A 1 76 ? -1.851 -12.157 -18.617 1.00 97.31 76 PHE A O 1
ATOM 603 N N . VAL A 1 77 ? -2.437 -10.185 -19.519 1.00 96.88 77 VAL A N 1
ATOM 604 C CA . VAL A 1 77 ? -3.261 -10.751 -20.588 1.00 96.88 77 VAL A CA 1
ATOM 605 C C . VAL A 1 77 ? -2.358 -11.605 -21.493 1.00 96.88 77 VAL A C 1
ATOM 607 O O . VAL A 1 77 ? -1.327 -11.103 -21.955 1.00 96.88 77 VAL A O 1
ATOM 610 N N . PRO A 1 78 ? -2.706 -12.878 -21.765 1.00 96.31 78 PRO A N 1
ATOM 611 C CA . PRO A 1 78 ? -1.886 -13.751 -22.599 1.00 96.31 78 PRO A CA 1
ATOM 612 C C . PRO A 1 78 ? -1.569 -13.124 -23.962 1.00 96.31 78 PRO A C 1
ATOM 614 O O . PRO A 1 78 ? -2.462 -12.644 -24.658 1.00 96.31 78 PRO A O 1
ATOM 617 N N . GLY A 1 79 ? -0.289 -13.123 -24.339 1.00 95.50 79 GLY A N 1
ATOM 618 C CA . GLY A 1 79 ? 0.186 -12.547 -25.602 1.00 95.50 79 GLY A CA 1
ATOM 619 C C . GLY A 1 79 ? 0.314 -11.019 -25.621 1.00 95.50 79 GLY A C 1
ATOM 620 O O . GLY A 1 79 ? 0.688 -10.466 -26.655 1.00 95.50 79 GLY A O 1
ATOM 621 N N . ALA A 1 80 ? 0.038 -10.321 -24.515 1.00 96.62 80 ALA A N 1
ATOM 622 C CA . ALA A 1 80 ? 0.248 -8.880 -24.448 1.00 96.62 80 ALA A CA 1
ATOM 623 C C . ALA A 1 80 ? 1.745 -8.522 -24.565 1.00 96.62 80 ALA A C 1
ATOM 625 O O . ALA A 1 80 ? 2.590 -9.181 -23.951 1.00 96.62 80 ALA A O 1
ATOM 626 N N . PRO A 1 81 ? 2.097 -7.464 -25.319 1.00 96.06 81 PRO A N 1
ATOM 627 C CA . PRO A 1 81 ? 3.477 -7.019 -25.421 1.00 96.06 81 PRO A CA 1
ATOM 628 C C . PRO A 1 81 ? 3.941 -6.418 -24.091 1.00 96.06 81 PRO A C 1
ATOM 630 O O . PRO A 1 81 ? 3.294 -5.526 -23.537 1.00 96.06 81 PRO A O 1
ATOM 633 N N . ILE A 1 82 ? 5.091 -6.881 -23.603 1.00 96.94 82 ILE A N 1
ATOM 634 C CA . ILE A 1 82 ? 5.708 -6.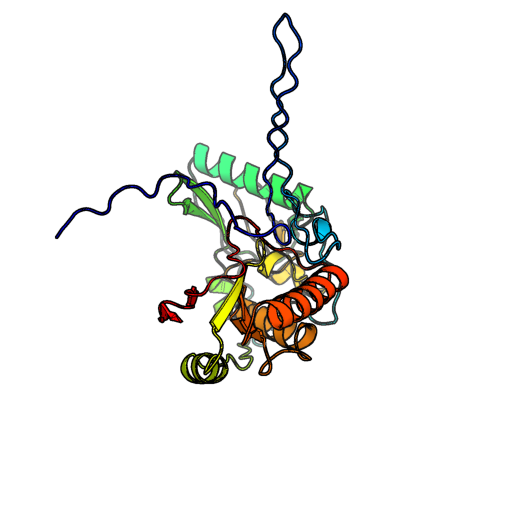365 -22.379 1.00 96.94 82 ILE A CA 1
ATOM 635 C C . ILE A 1 82 ? 6.135 -4.905 -22.618 1.00 96.94 82 ILE A C 1
ATOM 637 O O . ILE A 1 82 ? 6.826 -4.622 -23.603 1.00 96.94 82 ILE A O 1
ATOM 641 N N . PRO A 1 83 ? 5.733 -3.951 -21.759 1.00 96.44 83 PRO A N 1
ATOM 642 C CA . PRO A 1 83 ? 6.073 -2.555 -21.958 1.00 96.44 83 PRO A CA 1
ATOM 643 C C . PRO A 1 83 ? 7.555 -2.334 -21.675 1.00 96.44 83 PRO A C 1
ATOM 645 O O . PRO A 1 83 ? 8.057 -2.721 -20.629 1.00 96.44 83 PRO A O 1
ATOM 648 N N . ASN A 1 84 ? 8.236 -1.643 -22.581 1.00 96.25 84 ASN A N 1
ATOM 649 C CA . ASN A 1 84 ? 9.592 -1.156 -22.369 1.00 96.25 84 ASN A CA 1
ATOM 650 C C . ASN A 1 84 ? 9.643 0.321 -22.763 1.00 96.25 84 ASN A C 1
ATOM 652 O O . ASN A 1 84 ? 9.874 0.680 -23.918 1.00 96.25 84 ASN A O 1
ATOM 656 N N . ARG A 1 85 ? 9.314 1.186 -21.807 1.00 95.69 85 ARG A N 1
ATOM 657 C CA . ARG A 1 85 ? 9.188 2.629 -22.010 1.00 95.69 85 ARG A CA 1
ATOM 658 C C . ARG A 1 85 ? 10.475 3.341 -21.576 1.00 95.69 85 ARG A C 1
ATOM 660 O O . ARG A 1 85 ? 11.078 2.940 -20.580 1.00 95.69 85 ARG A O 1
ATOM 667 N N . PRO A 1 86 ? 10.917 4.383 -22.302 1.00 94.62 86 PRO A N 1
ATOM 668 C CA . PRO A 1 86 ? 12.077 5.168 -21.895 1.00 94.62 86 PRO A CA 1
ATOM 669 C C . PRO A 1 86 ? 11.766 5.958 -20.620 1.00 94.62 86 PRO A C 1
ATOM 671 O O . PRO A 1 86 ? 10.613 6.318 -20.388 1.00 94.62 86 PRO A O 1
ATOM 674 N N . ALA A 1 87 ? 12.796 6.254 -19.824 1.00 94.38 87 ALA A N 1
ATOM 675 C CA . ALA A 1 87 ? 12.672 7.175 -18.699 1.00 94.38 87 ALA A CA 1
ATOM 676 C C . ALA A 1 87 ? 12.251 8.572 -19.188 1.00 94.38 87 ALA A C 1
ATOM 678 O O . ALA A 1 87 ? 12.633 8.997 -20.284 1.00 94.38 87 ALA A O 1
ATOM 679 N N . TYR A 1 88 ? 11.487 9.295 -18.367 1.00 94.00 88 TYR A N 1
ATOM 680 C CA . TYR A 1 88 ? 11.178 10.692 -18.652 1.00 94.00 88 TYR A CA 1
ATOM 681 C C . TYR A 1 88 ? 12.435 11.561 -18.553 1.00 94.00 88 TYR A C 1
ATOM 683 O O . TYR A 1 88 ? 13.384 11.257 -17.825 1.00 94.00 88 TYR A O 1
ATOM 691 N N . ARG A 1 89 ? 12.449 12.643 -19.337 1.00 92.38 89 ARG A N 1
ATOM 692 C CA . ARG A 1 89 ? 13.497 13.655 -19.248 1.00 92.38 89 ARG A CA 1
ATOM 693 C C . ARG A 1 89 ? 13.233 14.491 -18.003 1.00 92.38 89 ARG A C 1
ATOM 695 O O . ARG A 1 89 ? 12.203 15.147 -17.942 1.00 92.38 89 ARG A O 1
ATOM 702 N N . ASN A 1 90 ? 14.205 14.492 -17.103 1.00 90.69 90 ASN A N 1
ATOM 703 C CA . ASN A 1 90 ? 14.191 15.274 -15.875 1.00 90.69 90 ASN A CA 1
ATOM 704 C C . ASN A 1 90 ? 15.317 16.310 -15.928 1.00 90.69 90 ASN A C 1
ATOM 706 O O . ASN A 1 90 ? 16.364 16.059 -16.549 1.00 90.69 90 ASN A O 1
ATOM 710 N N . ASP A 1 91 ? 15.123 17.456 -15.288 1.00 92.12 91 ASP A N 1
ATOM 711 C CA . ASP A 1 91 ? 16.215 18.401 -15.063 1.00 92.12 91 ASP A CA 1
ATOM 712 C C . ASP A 1 91 ? 17.198 17.885 -13.979 1.00 92.12 91 ASP A C 1
ATOM 714 O O . ASP A 1 91 ? 16.979 16.827 -13.375 1.00 92.12 91 ASP A O 1
ATOM 718 N N . PRO A 1 92 ? 18.358 18.541 -13.773 1.00 92.69 92 PRO A N 1
ATOM 719 C CA . PRO A 1 92 ? 19.358 18.064 -12.821 1.00 92.69 92 PRO A CA 1
ATOM 720 C C . PRO A 1 92 ? 18.893 17.987 -11.360 1.00 92.69 92 PRO A C 1
ATOM 722 O O . PRO A 1 92 ? 19.434 17.163 -10.623 1.00 92.69 92 PRO A O 1
ATOM 725 N N . GLU A 1 93 ? 17.961 18.832 -10.923 1.00 92.88 93 GLU A N 1
ATOM 726 C CA . GLU A 1 93 ? 17.439 18.836 -9.552 1.00 92.88 93 GLU A CA 1
ATOM 727 C C . GLU A 1 93 ? 16.447 17.689 -9.364 1.00 92.88 93 GLU A C 1
ATOM 729 O O . GLU A 1 93 ? 16.613 16.863 -8.464 1.00 92.88 93 GLU A O 1
ATOM 734 N N . GLU A 1 94 ? 15.516 17.546 -10.305 1.00 92.94 94 GLU A N 1
ATOM 735 C CA . GLU A 1 94 ? 14.574 16.428 -10.352 1.00 92.94 94 GLU A CA 1
ATOM 736 C C . GLU A 1 94 ? 15.294 15.077 -10.394 1.00 92.94 94 GLU A C 1
ATOM 738 O O . GLU A 1 94 ? 14.936 14.139 -9.685 1.00 92.94 94 GLU A O 1
ATOM 743 N N . ALA A 1 95 ? 16.347 14.959 -11.209 1.00 92.81 95 ALA A N 1
ATOM 744 C CA . ALA A 1 95 ? 17.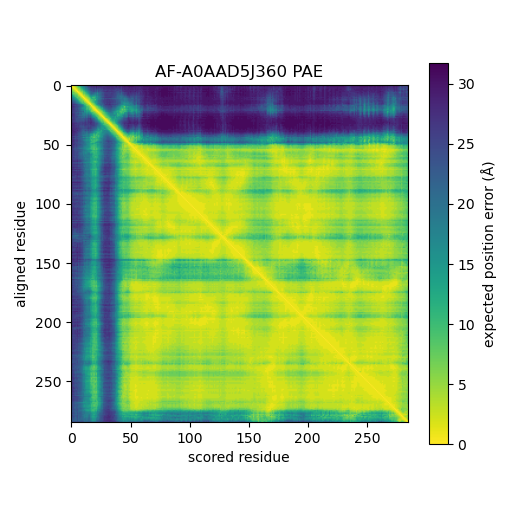121 13.727 -11.314 1.00 92.81 95 ALA A CA 1
ATOM 745 C C . ALA A 1 95 ? 17.821 13.363 -9.994 1.00 92.81 95 ALA A C 1
ATOM 747 O O . ALA A 1 95 ? 17.895 12.179 -9.656 1.00 92.81 95 ALA A O 1
ATOM 748 N N . LYS A 1 96 ? 18.319 14.359 -9.248 1.00 94.19 96 LYS A N 1
ATOM 749 C CA . LYS A 1 96 ? 18.926 14.147 -7.927 1.00 94.19 96 LYS A CA 1
ATOM 750 C C . LYS A 1 96 ? 17.884 13.709 -6.906 1.00 94.19 96 LYS A C 1
ATOM 752 O O . LYS A 1 96 ? 18.129 12.737 -6.198 1.00 94.19 96 LYS A O 1
ATOM 757 N N . GLU A 1 97 ? 16.734 14.378 -6.857 1.00 95.56 97 GLU A N 1
ATOM 758 C CA . GLU A 1 97 ? 15.664 14.028 -5.918 1.00 95.56 97 GLU A CA 1
ATOM 759 C C . GLU A 1 97 ? 15.092 12.637 -6.206 1.00 95.56 9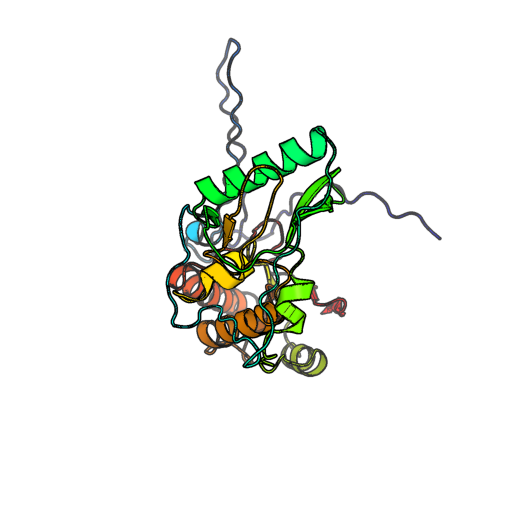7 GLU A C 1
ATOM 761 O O . GLU A 1 97 ? 14.897 11.839 -5.290 1.00 95.56 97 GLU A O 1
ATOM 766 N N . LEU A 1 98 ? 14.910 12.295 -7.485 1.00 95.50 98 LEU A N 1
ATOM 767 C CA . LEU A 1 98 ? 14.517 10.952 -7.892 1.00 95.50 98 LEU A CA 1
ATOM 768 C C . LEU A 1 98 ? 15.514 9.906 -7.381 1.00 95.50 98 LEU A C 1
ATOM 770 O O . LEU A 1 98 ? 15.113 8.915 -6.778 1.00 95.50 98 LEU A O 1
ATOM 774 N N . GLN A 1 99 ? 16.813 10.124 -7.614 1.00 95.56 99 GLN A N 1
ATOM 775 C CA . GLN A 1 99 ? 17.836 9.169 -7.200 1.00 95.56 99 GLN A CA 1
ATOM 776 C C . GLN A 1 99 ? 17.923 9.050 -5.676 1.00 95.56 99 GLN A C 1
ATOM 778 O O . GLN A 1 99 ? 18.108 7.947 -5.170 1.00 95.56 99 GLN A O 1
ATOM 783 N N . ARG A 1 100 ? 17.736 10.156 -4.943 1.00 97.06 100 ARG A N 1
ATOM 784 C CA . ARG A 1 100 ? 17.653 10.159 -3.478 1.00 97.06 100 ARG A CA 1
ATOM 785 C C . ARG A 1 100 ? 16.522 9.246 -2.994 1.00 97.06 100 ARG A C 1
ATOM 787 O O . ARG A 1 100 ? 16.781 8.363 -2.185 1.00 97.06 100 ARG A O 1
ATOM 794 N N . GLN A 1 101 ? 15.310 9.389 -3.544 1.00 97.00 101 GLN A N 1
ATOM 795 C CA . GLN A 1 101 ? 14.166 8.535 -3.184 1.00 97.00 101 GLN A CA 1
ATOM 796 C C . GLN A 1 101 ? 14.373 7.068 -3.587 1.00 97.00 101 GLN A C 1
ATOM 798 O O . GLN A 1 101 ? 13.989 6.173 -2.838 1.00 97.00 101 GLN A O 1
ATOM 803 N N . VAL A 1 102 ? 15.004 6.789 -4.736 1.00 97.19 102 VAL A N 1
ATOM 804 C CA . VAL A 1 102 ? 15.354 5.407 -5.111 1.00 97.19 102 VAL A CA 1
ATOM 805 C C . VAL A 1 102 ? 16.330 4.797 -4.107 1.00 97.19 102 VAL A C 1
ATOM 807 O O . VAL A 1 102 ? 16.107 3.671 -3.671 1.00 97.19 102 VAL A O 1
ATOM 810 N N . ASN A 1 103 ? 17.373 5.526 -3.706 1.00 97.25 103 ASN A N 1
ATOM 811 C CA . ASN A 1 103 ? 18.346 5.033 -2.732 1.00 97.25 103 ASN A CA 1
ATOM 812 C C . ASN A 1 103 ? 17.686 4.742 -1.375 1.00 97.25 103 ASN A C 1
ATOM 814 O O . ASN A 1 103 ? 17.908 3.671 -0.824 1.00 97.25 103 ASN A O 1
ATOM 818 N N . GLU A 1 104 ? 16.795 5.614 -0.892 1.00 96.19 104 GLU A N 1
ATOM 819 C CA . GLU A 1 104 ? 16.028 5.357 0.339 1.00 96.19 104 GLU A CA 1
ATOM 820 C C . GLU A 1 104 ? 15.172 4.084 0.239 1.00 96.19 104 GLU A C 1
ATOM 822 O O . GLU A 1 104 ? 15.063 3.312 1.193 1.00 96.19 104 GLU A O 1
ATOM 827 N N . LEU A 1 105 ? 14.550 3.840 -0.919 1.00 96.50 105 LEU A N 1
ATOM 828 C CA . LEU A 1 105 ? 13.766 2.625 -1.149 1.00 96.50 105 LEU A CA 1
ATOM 829 C C . LEU A 1 105 ? 14.651 1.371 -1.213 1.00 96.50 105 LEU A C 1
ATOM 831 O O . LEU A 1 105 ? 14.225 0.311 -0.748 1.00 96.50 105 LEU A O 1
ATOM 835 N N . MET A 1 106 ? 15.860 1.484 -1.771 1.00 96.81 106 MET A N 1
ATOM 836 C CA . MET A 1 106 ? 16.857 0.407 -1.807 1.00 96.81 106 MET A CA 1
ATOM 837 C C . MET A 1 106 ? 17.361 0.084 -0.396 1.00 96.81 106 MET A C 1
ATOM 839 O O . MET A 1 106 ? 17.390 -1.081 -0.011 1.00 96.81 106 MET A O 1
ATOM 843 N N . GLU A 1 107 ? 17.697 1.103 0.398 1.00 96.56 107 GLU A N 1
ATOM 844 C CA . GLU A 1 107 ? 18.151 0.965 1.790 1.00 96.56 107 GLU A CA 1
ATOM 845 C C . GLU A 1 107 ? 17.086 0.307 2.676 1.00 96.56 107 GLU A C 1
ATOM 847 O O . GLU A 1 107 ? 17.399 -0.536 3.515 1.00 96.56 107 GLU A O 1
ATOM 852 N N . ARG A 1 108 ? 15.805 0.617 2.439 1.00 95.12 108 ARG A N 1
ATOM 853 C CA . ARG A 1 108 ? 14.671 -0.056 3.096 1.00 95.12 108 ARG A CA 1
ATOM 854 C C . ARG A 1 108 ? 14.436 -1.485 2.606 1.00 95.12 108 ARG A C 1
ATOM 856 O O . ARG A 1 108 ? 13.682 -2.219 3.242 1.00 95.12 108 ARG A O 1
ATOM 863 N N . GLY A 1 109 ? 15.032 -1.879 1.481 1.00 96.50 109 GLY A N 1
ATOM 864 C CA . GLY A 1 109 ? 14.819 -3.175 0.838 1.00 96.50 109 GLY A CA 1
ATOM 865 C C . GLY A 1 109 ? 13.483 -3.299 0.099 1.00 96.50 109 GLY A C 1
ATOM 866 O O . GLY A 1 109 ? 13.022 -4.412 -0.130 1.00 96.50 109 GLY A O 1
ATOM 867 N N . TYR A 1 110 ? 12.829 -2.186 -0.251 1.00 97.44 110 TYR A N 1
ATOM 868 C CA . TYR A 1 110 ? 11.548 -2.186 -0.979 1.00 97.44 110 TYR A CA 1
ATOM 869 C C . TYR A 1 110 ? 11.725 -2.320 -2.486 1.00 97.44 110 TYR A C 1
ATOM 871 O O . TYR A 1 110 ? 10.816 -2.789 -3.174 1.00 97.44 110 TYR A O 1
ATOM 879 N N . VAL A 1 111 ? 12.882 -1.900 -2.991 1.00 97.69 111 VAL A N 1
ATOM 880 C CA . VAL A 1 111 ? 13.260 -2.022 -4.396 1.00 97.69 111 VAL A CA 1
ATOM 881 C C . VAL A 1 111 ? 14.657 -2.618 -4.508 1.00 97.69 111 VAL A C 1
ATOM 883 O O . VAL A 1 111 ? 15.447 -2.556 -3.566 1.00 97.69 111 VAL A O 1
ATOM 886 N N . ARG A 1 112 ? 14.957 -3.205 -5.666 1.00 97.50 112 ARG A N 1
ATOM 887 C CA . ARG A 1 112 ? 16.297 -3.686 -6.030 1.00 97.50 112 ARG A CA 1
ATOM 888 C C . ARG A 1 112 ? 16.617 -3.360 -7.482 1.00 97.50 112 ARG A C 1
ATOM 890 O O . ARG A 1 112 ? 15.708 -3.089 -8.264 1.00 97.50 112 ARG A O 1
ATOM 897 N N . GLU A 1 113 ? 17.893 -3.419 -7.852 1.00 97.94 113 GLU A N 1
ATOM 898 C CA . GLU A 1 113 ? 18.291 -3.380 -9.262 1.00 97.94 113 GLU A CA 1
ATOM 899 C C . GLU A 1 113 ? 17.669 -4.550 -10.032 1.00 97.94 113 GLU A C 1
ATOM 901 O O . GLU A 1 113 ? 17.522 -5.657 -9.509 1.00 97.94 113 GLU A O 1
ATOM 906 N N . SER A 1 114 ? 17.287 -4.293 -11.279 1.00 97.06 114 SER A N 1
ATOM 907 C CA . SER A 1 114 ? 16.536 -5.236 -12.099 1.00 97.06 114 SER A CA 1
ATOM 908 C C . SER A 1 114 ? 17.162 -5.401 -13.480 1.00 97.06 114 SER A C 1
ATOM 910 O O . SER A 1 114 ? 17.743 -4.476 -14.043 1.00 97.06 114 SER A O 1
ATOM 912 N N . MET A 1 115 ? 16.992 -6.595 -14.048 1.00 95.06 115 MET A N 1
ATOM 913 C CA . MET A 1 115 ? 17.295 -6.922 -15.449 1.00 95.06 115 MET A CA 1
ATOM 914 C C . MET A 1 115 ? 16.013 -7.213 -16.244 1.00 95.06 115 MET A C 1
ATOM 916 O O . MET A 1 115 ? 16.033 -7.927 -17.247 1.00 95.06 115 MET A O 1
ATOM 920 N N . SER A 1 116 ? 14.875 -6.708 -15.765 1.00 96.31 116 SER A N 1
ATOM 921 C CA . SER A 1 116 ? 13.563 -7.016 -16.319 1.00 96.31 116 SER A CA 1
ATOM 922 C C . SER A 1 116 ? 13.405 -6.561 -17.777 1.00 96.31 116 SER A C 1
ATOM 924 O O . SER A 1 116 ? 13.819 -5.456 -18.141 1.00 96.31 116 SER A O 1
ATOM 926 N N . PRO A 1 117 ? 12.738 -7.367 -18.626 1.00 94.75 117 PRO A N 1
ATOM 927 C CA . PRO A 1 117 ? 12.307 -6.919 -19.947 1.00 94.75 117 PRO A CA 1
ATOM 928 C C . PRO A 1 117 ? 11.144 -5.912 -19.871 1.00 94.75 117 PRO A C 1
ATOM 930 O O . PRO A 1 117 ? 10.860 -5.233 -20.860 1.00 94.75 117 PRO A O 1
ATOM 933 N N . CYS A 1 118 ? 10.465 -5.825 -18.721 1.00 95.56 118 CYS A N 1
ATOM 934 C CA . CYS A 1 118 ? 9.432 -4.841 -18.430 1.00 95.56 118 CYS A CA 1
ATOM 935 C C . CYS A 1 118 ? 10.071 -3.567 -17.883 1.00 95.56 118 CYS A C 1
ATOM 937 O O . CYS A 1 118 ? 10.978 -3.612 -17.058 1.00 95.56 118 CYS A O 1
ATOM 939 N N . ALA A 1 119 ? 9.600 -2.415 -18.340 1.00 95.75 119 ALA A N 1
ATOM 940 C CA . ALA A 1 119 ? 10.045 -1.136 -17.834 1.00 95.75 119 ALA A CA 1
ATOM 941 C C . ALA A 1 119 ? 9.021 -0.038 -18.091 1.00 95.75 119 ALA A C 1
ATOM 943 O O . ALA A 1 119 ? 8.613 0.209 -19.233 1.00 95.75 119 ALA A O 1
ATOM 944 N N . VAL A 1 120 ? 8.686 0.687 -17.031 1.00 97.38 120 VAL A N 1
ATOM 945 C CA . VAL A 1 120 ? 7.896 1.920 -17.092 1.00 97.38 120 VAL A CA 1
ATOM 946 C C . VAL A 1 120 ? 8.682 3.104 -16.532 1.00 97.38 120 VAL A C 1
ATOM 948 O O . VAL A 1 120 ? 9.566 2.913 -15.699 1.00 97.38 120 VAL A O 1
ATOM 951 N N . PRO A 1 121 ? 8.431 4.339 -16.986 1.00 97.00 121 PRO A N 1
ATOM 952 C CA . PRO A 1 121 ? 9.112 5.490 -16.427 1.00 97.00 121 PRO A CA 1
ATOM 953 C C . PRO A 1 121 ? 8.569 5.823 -15.041 1.00 97.00 121 PRO A C 1
ATOM 955 O O . PRO A 1 121 ? 7.473 5.422 -14.645 1.00 97.00 121 PRO A O 1
ATOM 958 N N . VAL A 1 122 ? 9.337 6.632 -14.332 1.00 96.38 122 VAL A N 1
ATOM 959 C CA . VAL A 1 122 ? 8.937 7.262 -13.083 1.00 96.38 122 VAL A CA 1
ATOM 960 C C . VAL A 1 122 ? 8.900 8.774 -13.275 1.00 96.38 122 VAL A C 1
ATOM 962 O O . VAL A 1 122 ? 9.678 9.324 -14.056 1.00 96.38 122 VAL A O 1
ATOM 965 N N . LEU A 1 123 ? 7.979 9.436 -12.588 1.00 94.38 123 LEU A N 1
ATOM 966 C CA . LEU A 1 123 ? 7.855 10.888 -12.558 1.00 94.38 123 LEU A CA 1
ATOM 967 C C . LEU A 1 123 ? 7.780 11.376 -11.117 1.00 94.38 123 LEU A C 1
ATOM 969 O O . LEU A 1 123 ? 7.420 10.620 -10.213 1.00 94.38 123 LEU A O 1
ATOM 973 N N . LEU A 1 124 ? 8.089 12.647 -10.910 1.00 94.56 124 LEU A N 1
ATOM 974 C CA . LEU A 1 124 ? 7.909 13.280 -9.618 1.00 94.56 124 LEU A CA 1
ATOM 975 C C . LEU A 1 124 ? 6.659 14.155 -9.632 1.00 94.56 124 LEU A C 1
ATOM 977 O O . LEU A 1 124 ? 6.355 14.827 -10.615 1.00 94.56 124 LEU A O 1
ATOM 981 N N . VAL A 1 125 ? 5.920 14.118 -8.529 1.00 93.25 125 VAL A N 1
ATOM 982 C CA . VAL A 1 125 ? 4.718 14.924 -8.324 1.00 93.25 125 VAL A CA 1
ATOM 983 C C . VAL A 1 125 ? 4.928 15.807 -7.096 1.00 93.25 125 VAL A C 1
ATOM 985 O O . VAL A 1 125 ? 5.247 15.270 -6.029 1.00 93.25 125 VAL A O 1
ATOM 988 N N . PRO A 1 126 ? 4.734 17.134 -7.194 1.00 92.38 126 PRO A N 1
ATOM 989 C CA . PRO A 1 126 ? 4.850 18.018 -6.043 1.00 92.38 126 PRO A CA 1
ATOM 990 C C . PRO A 1 126 ? 3.735 17.730 -5.031 1.00 92.38 126 PRO A C 1
ATOM 992 O O . PRO A 1 126 ? 2.560 17.576 -5.380 1.00 92.38 126 PRO A O 1
ATOM 995 N N . LYS A 1 127 ? 4.100 17.653 -3.753 1.00 92.00 127 LYS A N 1
ATOM 996 C CA . LYS A 1 127 ? 3.169 17.614 -2.626 1.00 92.00 127 LYS A CA 1
ATOM 997 C C . LYS A 1 127 ? 2.831 19.039 -2.178 1.00 92.00 127 LYS A C 1
ATOM 999 O O . LYS A 1 127 ? 3.526 20.000 -2.496 1.00 92.00 127 LYS A O 1
ATOM 1004 N N . LYS A 1 128 ? 1.762 19.164 -1.385 1.00 89.19 128 LYS A N 1
ATOM 1005 C CA . LYS A 1 128 ? 1.321 20.448 -0.809 1.00 89.19 128 LYS A CA 1
ATOM 1006 C C . LYS A 1 128 ? 2.356 21.080 0.129 1.00 89.19 128 LYS A C 1
ATOM 1008 O O . LYS A 1 128 ? 2.365 22.291 0.274 1.00 89.19 128 LYS A O 1
ATOM 1013 N N . ASP A 1 129 ? 3.200 20.261 0.751 1.00 87.81 129 ASP A N 1
ATOM 1014 C CA . ASP A 1 129 ? 4.267 20.688 1.666 1.00 87.81 129 ASP A CA 1
ATOM 1015 C C . ASP A 1 129 ? 5.549 21.143 0.937 1.00 87.81 129 ASP A C 1
ATOM 1017 O O . ASP A 1 129 ? 6.558 21.408 1.582 1.00 87.81 129 ASP A O 1
ATOM 1021 N N . GLY A 1 130 ? 5.533 21.210 -0.401 1.00 87.88 130 GLY A N 1
ATOM 1022 C CA . GLY A 1 130 ? 6.691 21.568 -1.224 1.00 87.88 130 GLY A CA 1
ATOM 1023 C C . GLY A 1 130 ? 7.662 20.413 -1.488 1.00 87.88 130 GLY A C 1
ATOM 1024 O O . GLY A 1 130 ? 8.534 20.541 -2.344 1.00 87.88 130 GLY A O 1
ATOM 1025 N N . THR A 1 131 ? 7.501 19.263 -0.822 1.00 91.62 131 THR A N 1
ATOM 1026 C CA . THR A 1 131 ? 8.306 18.064 -1.099 1.00 91.62 131 THR A CA 1
ATOM 1027 C C . THR A 1 131 ? 7.810 17.331 -2.342 1.00 91.62 131 THR A C 1
ATOM 1029 O O . THR A 1 131 ? 6.702 17.553 -2.827 1.00 91.62 131 THR A O 1
ATOM 1032 N N . TRP A 1 132 ? 8.626 16.429 -2.880 1.00 93.69 132 TRP A N 1
ATOM 1033 C CA . TRP A 1 132 ? 8.317 15.704 -4.108 1.00 93.69 132 TRP A CA 1
ATOM 1034 C C . TRP A 1 132 ? 7.952 14.250 -3.797 1.00 93.69 132 TRP A C 1
ATOM 1036 O O . TRP A 1 132 ? 8.445 13.648 -2.841 1.00 93.69 132 TRP A O 1
ATOM 1046 N N . ARG A 1 133 ? 7.049 13.663 -4.585 1.00 93.88 133 ARG A N 1
ATOM 1047 C CA . ARG A 1 133 ? 6.672 12.248 -4.498 1.00 93.88 133 ARG A CA 1
ATOM 1048 C C . ARG A 1 133 ? 7.058 11.536 -5.782 1.00 93.88 133 ARG A C 1
ATOM 1050 O O . ARG A 1 133 ? 6.543 11.879 -6.843 1.00 93.88 133 ARG A O 1
ATOM 1057 N N . MET A 1 134 ? 7.889 10.509 -5.662 1.00 95.19 134 MET A N 1
ATOM 1058 C CA . MET A 1 134 ? 8.147 9.575 -6.748 1.00 95.19 134 MET A CA 1
ATOM 1059 C C . MET A 1 134 ? 6.887 8.753 -7.069 1.00 95.19 134 MET A C 1
ATOM 1061 O O . MET A 1 134 ? 6.317 8.100 -6.196 1.00 95.19 134 MET A O 1
ATOM 1065 N N . CYS A 1 135 ? 6.461 8.781 -8.331 1.00 95.12 135 CYS A N 1
ATOM 1066 C CA . CYS A 1 135 ? 5.295 8.071 -8.849 1.00 95.12 135 CYS A CA 1
ATOM 1067 C C . CYS A 1 135 ? 5.696 7.242 -10.073 1.00 95.12 135 CYS A C 1
ATOM 1069 O O . CYS A 1 135 ? 6.144 7.782 -11.086 1.00 95.12 135 CYS A O 1
ATOM 1071 N N . VAL A 1 136 ? 5.507 5.927 -10.000 1.00 95.94 136 VAL A N 1
ATOM 1072 C CA . VAL A 1 136 ? 5.737 5.034 -11.140 1.00 95.94 136 VAL A CA 1
ATOM 1073 C C . VAL A 1 136 ? 4.563 5.141 -12.112 1.00 95.94 136 VAL A C 1
ATOM 1075 O O . VAL A 1 136 ? 3.400 5.055 -11.714 1.00 95.94 136 VAL A O 1
ATOM 1078 N N . ASP A 1 137 ? 4.849 5.319 -13.401 1.00 96.44 137 ASP A N 1
ATOM 1079 C CA . ASP A 1 137 ? 3.822 5.377 -14.437 1.00 96.44 137 ASP A CA 1
ATOM 1080 C C . ASP A 1 137 ? 3.348 3.971 -14.830 1.00 96.44 137 ASP A C 1
ATOM 1082 O O . ASP A 1 137 ? 3.672 3.421 -15.886 1.00 96.44 137 ASP A O 1
ATOM 1086 N N . CYS A 1 138 ? 2.530 3.382 -13.966 1.00 96.44 138 CYS A N 1
ATOM 1087 C CA . CYS A 1 138 ? 2.010 2.033 -14.147 1.00 96.44 138 CYS A CA 1
ATOM 1088 C C . CYS A 1 138 ? 0.954 1.920 -15.260 1.00 96.44 138 CYS A C 1
ATOM 1090 O O . CYS A 1 138 ? 0.415 0.835 -15.453 1.00 96.44 138 CYS A O 1
ATOM 1092 N N . ARG A 1 139 ? 0.623 2.980 -16.019 1.00 97.19 139 ARG A N 1
ATOM 1093 C CA . ARG A 1 139 ? -0.461 2.940 -17.026 1.00 97.19 139 ARG A CA 1
ATOM 1094 C C . ARG A 1 139 ? -0.248 1.850 -18.074 1.00 97.19 139 ARG A C 1
ATOM 1096 O O . ARG A 1 139 ? -1.187 1.136 -18.416 1.00 97.19 139 ARG A O 1
ATOM 1103 N N . ALA A 1 140 ? 0.983 1.704 -18.565 1.00 97.06 140 ALA A N 1
ATOM 1104 C CA . ALA A 1 140 ? 1.304 0.692 -19.569 1.00 97.06 140 ALA A CA 1
ATOM 1105 C C . ALA A 1 140 ? 1.150 -0.736 -19.019 1.00 97.06 140 ALA A C 1
ATOM 1107 O O . ALA A 1 140 ? 0.588 -1.579 -19.710 1.00 97.06 140 ALA A O 1
ATOM 1108 N N . ILE A 1 141 ? 1.583 -0.970 -17.775 1.00 97.31 141 ILE A N 1
ATOM 1109 C CA . ILE A 1 141 ? 1.409 -2.238 -17.050 1.00 97.31 141 ILE A CA 1
ATOM 1110 C C . ILE A 1 141 ? -0.087 -2.494 -16.822 1.00 97.31 141 ILE A C 1
ATOM 1112 O O . ILE A 1 141 ? -0.620 -3.510 -17.248 1.00 97.31 141 ILE A O 1
ATOM 1116 N N . ASN A 1 142 ? -0.806 -1.527 -16.253 1.00 97.50 142 ASN A N 1
ATOM 1117 C CA . ASN A 1 142 ? -2.228 -1.635 -15.924 1.00 97.50 142 ASN A CA 1
ATOM 1118 C C . ASN A 1 142 ? -3.122 -1.952 -17.128 1.00 97.50 142 ASN A C 1
ATOM 1120 O O . ASN A 1 142 ? -4.129 -2.638 -16.971 1.00 97.50 142 ASN A O 1
ATOM 1124 N N . ASN A 1 143 ? -2.776 -1.452 -18.317 1.00 97.25 143 ASN A N 1
ATOM 1125 C CA . ASN A 1 143 ? -3.525 -1.723 -19.545 1.00 97.25 143 ASN A CA 1
ATOM 1126 C C . ASN A 1 143 ? -3.430 -3.182 -20.001 1.00 97.25 143 ASN A C 1
ATOM 1128 O O . ASN A 1 143 ? -4.329 -3.653 -20.694 1.00 97.25 143 ASN A O 1
ATOM 1132 N N . ILE A 1 144 ? -2.358 -3.881 -19.625 1.00 97.19 144 ILE A N 1
ATOM 1133 C CA . ILE A 1 144 ? -2.131 -5.285 -19.976 1.00 97.19 144 ILE A CA 1
ATOM 1134 C C . ILE A 1 144 ? -2.349 -6.235 -18.794 1.00 97.19 144 ILE A C 1
ATOM 1136 O O . ILE A 1 144 ? -2.211 -7.442 -18.962 1.00 97.19 144 ILE A O 1
ATOM 1140 N N . THR A 1 145 ? -2.695 -5.722 -17.613 1.00 97.94 145 THR A N 1
ATOM 1141 C CA . THR A 1 145 ? -3.013 -6.528 -16.430 1.00 97.94 145 THR A CA 1
ATOM 1142 C C . THR A 1 145 ? -4.469 -6.994 -16.465 1.00 97.94 145 THR A C 1
ATOM 1144 O O . THR A 1 145 ? -5.394 -6.202 -16.664 1.00 97.94 145 THR A O 1
ATOM 1147 N N . VAL A 1 146 ? -4.695 -8.282 -16.208 1.00 97.38 146 VAL A N 1
ATOM 1148 C CA . VAL A 1 146 ? -6.022 -8.850 -15.968 1.00 97.38 146 VAL A CA 1
ATOM 1149 C C . VAL A 1 146 ? -6.600 -8.216 -14.703 1.00 97.38 146 VAL A C 1
ATOM 1151 O O . VAL A 1 146 ? -6.037 -8.302 -13.610 1.00 97.38 146 VAL A O 1
ATOM 1154 N N . LYS A 1 147 ? -7.735 -7.534 -14.853 1.00 94.56 147 LYS A N 1
ATOM 1155 C CA . LYS A 1 147 ? -8.356 -6.781 -13.759 1.00 94.56 147 LYS A CA 1
ATOM 1156 C C . LYS A 1 147 ? -9.046 -7.730 -12.786 1.00 94.56 147 LYS A C 1
ATOM 1158 O O . LYS A 1 147 ? -9.970 -8.445 -13.166 1.00 94.56 147 LYS A O 1
ATOM 1163 N N . TYR A 1 148 ? -8.642 -7.667 -11.523 1.00 89.44 148 TYR A N 1
ATOM 1164 C CA . TYR A 1 148 ? -9.259 -8.387 -10.418 1.00 89.44 148 TYR A CA 1
ATOM 1165 C C . TYR A 1 148 ? -10.077 -7.418 -9.564 1.00 89.44 148 TYR A C 1
ATOM 1167 O O . TYR A 1 148 ? -9.563 -6.418 -9.054 1.00 89.44 148 TYR A O 1
ATOM 1175 N N . ARG A 1 149 ? -11.368 -7.715 -9.402 1.00 85.00 149 ARG A N 1
ATOM 1176 C CA . ARG A 1 149 ? -12.294 -6.904 -8.608 1.00 85.00 149 ARG A CA 1
ATOM 1177 C C . ARG A 1 149 ? -12.666 -7.664 -7.347 1.00 85.00 149 ARG A C 1
ATOM 1179 O O . ARG A 1 149 ? -13.543 -8.523 -7.378 1.00 85.00 149 ARG A O 1
ATOM 1186 N N . HIS A 1 150 ? -11.983 -7.346 -6.253 1.00 87.25 150 HIS A N 1
ATOM 1187 C CA . HIS A 1 150 ? -12.434 -7.762 -4.928 1.00 87.25 150 HIS A CA 1
ATOM 1188 C C . HIS A 1 150 ? -13.687 -6.955 -4.553 1.00 87.25 150 HIS A C 1
ATOM 1190 O O . HIS A 1 150 ? -13.744 -5.775 -4.910 1.00 87.25 150 HIS A O 1
ATOM 1196 N N . PRO A 1 151 ? -14.686 -7.539 -3.867 1.00 86.12 151 PRO A N 1
ATOM 1197 C CA . PRO A 1 151 ? -15.839 -6.786 -3.388 1.00 86.12 151 PRO A CA 1
ATOM 1198 C C . PRO A 1 151 ? -15.400 -5.640 -2.472 1.00 86.12 151 PRO A C 1
ATOM 1200 O O . PRO A 1 151 ? -14.723 -5.864 -1.469 1.00 86.12 151 PRO A O 1
ATOM 1203 N N . ILE A 1 152 ? -15.777 -4.417 -2.837 1.00 84.44 152 ILE A N 1
ATOM 1204 C CA . ILE A 1 152 ? -15.581 -3.221 -2.016 1.00 84.44 152 ILE A CA 1
ATOM 1205 C C . ILE A 1 152 ? -16.941 -2.912 -1.383 1.00 84.44 152 ILE A C 1
ATOM 1207 O O . ILE A 1 152 ? -17.924 -2.851 -2.132 1.00 84.44 152 ILE A O 1
ATOM 1211 N N . PRO A 1 153 ? -17.024 -2.767 -0.049 1.00 83.56 153 PRO A N 1
ATOM 1212 C CA . PRO A 1 153 ? -18.280 -2.440 0.615 1.00 83.56 153 PRO A CA 1
ATOM 1213 C C . PRO A 1 153 ? -18.813 -1.101 0.096 1.00 83.56 153 PRO A C 1
ATOM 1215 O O . PRO A 1 153 ? -18.038 -0.182 -0.195 1.00 83.56 153 PRO A O 1
ATOM 1218 N N . ARG A 1 154 ? -20.135 -0.995 -0.070 1.00 84.25 154 ARG A N 1
ATOM 1219 C CA . ARG A 1 154 ? -20.741 0.287 -0.434 1.00 84.25 154 ARG A CA 1
ATOM 1220 C C . ARG A 1 154 ? -20.700 1.198 0.777 1.00 84.25 154 ARG A C 1
ATOM 1222 O O . ARG A 1 154 ? -20.753 0.743 1.913 1.00 84.25 154 ARG A O 1
ATOM 1229 N N . LEU A 1 155 ? -20.619 2.494 0.511 1.00 80.56 155 LEU A N 1
ATOM 1230 C CA . LEU A 1 155 ? -20.627 3.483 1.572 1.00 80.56 155 LEU A CA 1
ATOM 1231 C C . LEU A 1 155 ? -21.896 3.393 2.424 1.00 80.56 155 LEU A C 1
ATOM 1233 O O . LEU A 1 155 ? -21.781 3.398 3.640 1.00 80.56 155 LEU A O 1
ATOM 1237 N N . ASP A 1 156 ? -23.065 3.268 1.795 1.00 82.81 156 ASP A N 1
ATOM 1238 C CA . ASP A 1 156 ? -24.342 3.181 2.511 1.00 82.81 156 ASP A CA 1
ATOM 1239 C C . ASP A 1 156 ? -24.366 1.971 3.460 1.00 82.81 156 ASP A C 1
ATOM 1241 O O . ASP A 1 156 ? -24.676 2.133 4.635 1.00 82.81 156 ASP A O 1
ATOM 1245 N N . ASP A 1 157 ? -23.907 0.802 2.990 1.00 85.12 157 ASP A N 1
ATOM 1246 C CA . ASP A 1 157 ? -23.789 -0.410 3.816 1.00 85.12 157 ASP A CA 1
ATOM 1247 C C . ASP A 1 157 ? -22.884 -0.162 5.040 1.00 85.12 157 ASP A C 1
ATOM 1249 O O . ASP A 1 157 ? -23.200 -0.574 6.152 1.00 85.12 157 ASP A O 1
ATOM 1253 N N . MET A 1 158 ? -21.764 0.547 4.846 1.00 84.62 158 MET A N 1
ATOM 1254 C CA . MET A 1 158 ? -20.850 0.895 5.938 1.00 84.62 158 MET A CA 1
ATOM 1255 C C . MET A 1 158 ? -21.475 1.887 6.922 1.00 84.62 158 MET A C 1
ATOM 1257 O O . MET A 1 158 ? -21.226 1.770 8.113 1.00 84.62 158 MET A O 1
ATOM 1261 N N . LEU A 1 159 ? -22.260 2.862 6.453 1.00 82.06 159 LEU A N 1
ATOM 1262 C CA . LEU A 1 159 ? -22.930 3.840 7.317 1.00 82.06 159 LEU A CA 1
ATOM 1263 C C . LEU A 1 159 ? -24.041 3.191 8.151 1.00 82.06 159 LEU A C 1
ATOM 1265 O O . LEU A 1 159 ? -24.184 3.519 9.329 1.00 82.06 159 LEU A O 1
ATOM 1269 N N . ASP A 1 160 ? -24.780 2.244 7.572 1.00 85.12 160 ASP A N 1
ATOM 1270 C CA . ASP A 1 160 ? -25.807 1.478 8.283 1.00 85.12 160 ASP A CA 1
ATOM 1271 C C . ASP A 1 160 ? -25.205 0.676 9.452 1.00 85.12 160 ASP A C 1
ATOM 1273 O O . ASP A 1 160 ? -25.802 0.606 10.530 1.00 85.12 160 ASP A O 1
ATOM 1277 N N . GLU A 1 161 ? -23.989 0.137 9.289 1.00 84.81 161 GLU A N 1
ATOM 1278 C CA . GLU A 1 161 ? -23.260 -0.570 10.354 1.00 84.81 161 GLU A CA 1
ATOM 1279 C C . GLU A 1 161 ? -22.892 0.331 11.546 1.00 84.81 161 GLU A C 1
ATOM 1281 O O . GLU A 1 161 ? -22.765 -0.161 12.670 1.00 84.81 161 GLU A O 1
ATOM 1286 N N . LEU A 1 162 ? -22.755 1.645 11.334 1.00 85.25 162 LEU A N 1
ATOM 1287 C CA . LEU A 1 162 ? -22.395 2.603 12.388 1.00 85.25 162 LEU A CA 1
ATOM 1288 C C . LEU A 1 162 ? -23.586 2.994 13.269 1.00 85.25 162 LEU A C 1
ATOM 1290 O O . LEU A 1 162 ? -23.393 3.606 14.324 1.00 85.25 162 LEU A O 1
ATOM 1294 N N . HIS A 1 163 ? -24.812 2.651 12.868 1.00 83.75 163 HIS A N 1
ATOM 1295 C CA . HIS A 1 163 ? -26.017 3.093 13.556 1.00 83.75 163 HIS A CA 1
ATOM 1296 C C . HIS A 1 163 ? -26.022 2.719 15.049 1.00 83.75 163 HIS A C 1
ATOM 1298 O O . HIS A 1 163 ? -25.817 1.569 15.442 1.00 83.75 163 HIS A O 1
ATOM 1304 N N . GLY A 1 164 ? -26.300 3.710 15.902 1.00 85.44 164 GLY A N 1
ATOM 1305 C CA . GLY A 1 164 ? -26.355 3.545 17.358 1.00 85.44 164 GLY A CA 1
ATOM 1306 C C . GLY A 1 164 ? -24.992 3.535 18.059 1.00 85.44 164 GLY A C 1
ATOM 1307 O O . GLY A 1 164 ? -24.952 3.382 19.280 1.00 85.44 164 GLY A O 1
ATOM 1308 N N . SER A 1 165 ? -23.896 3.707 17.321 1.00 90.12 165 SER A N 1
ATOM 1309 C CA . SER A 1 165 ? -22.564 3.933 17.887 1.00 90.12 165 SER A CA 1
ATOM 1310 C C . SER A 1 165 ? -22.368 5.403 18.230 1.00 90.12 165 SER A C 1
ATOM 1312 O O . SER A 1 165 ? -22.904 6.279 17.558 1.00 90.12 165 SER A O 1
ATOM 1314 N N . VAL A 1 166 ? -21.604 5.668 19.287 1.00 89.94 166 VAL A N 1
ATOM 1315 C CA . VAL A 1 166 ? -21.348 7.029 19.798 1.00 89.94 166 VAL A CA 1
ATOM 1316 C C . VAL A 1 166 ? -19.864 7.303 20.030 1.00 89.94 166 VAL A C 1
ATOM 1318 O O . VAL A 1 166 ? -19.498 8.424 20.361 1.00 89.94 166 VAL A O 1
ATOM 1321 N N . VAL A 1 167 ? -19.011 6.283 19.888 1.00 88.06 167 VAL A N 1
ATOM 1322 C CA . VAL A 1 167 ? -17.555 6.402 20.008 1.00 88.06 167 VAL A CA 1
ATOM 1323 C C . VAL A 1 167 ? -16.906 5.803 18.772 1.00 88.06 167 VAL A C 1
ATOM 1325 O O . VAL A 1 167 ? -17.180 4.651 18.419 1.00 88.06 167 VAL A O 1
ATOM 1328 N N . PHE A 1 168 ? -16.014 6.569 18.154 1.00 88.50 168 PHE A N 1
ATOM 1329 C CA . PHE A 1 168 ? -15.329 6.206 16.923 1.00 88.50 168 PHE A CA 1
ATOM 1330 C C . PHE A 1 168 ? -13.811 6.356 17.060 1.00 88.50 168 PHE A C 1
ATOM 1332 O O . PHE A 1 168 ? -13.309 7.315 17.646 1.00 88.50 168 PHE A O 1
ATOM 1339 N N . THR A 1 169 ? -13.076 5.429 16.450 1.00 90.75 169 THR A N 1
ATOM 1340 C CA . THR A 1 169 ? -11.636 5.546 16.198 1.00 90.75 169 THR A CA 1
ATOM 1341 C C . THR A 1 169 ? -11.374 5.252 14.732 1.00 90.75 169 THR A C 1
ATOM 1343 O O . THR A 1 169 ? -11.841 4.250 14.201 1.00 90.75 169 THR A O 1
ATOM 1346 N N . LYS A 1 170 ? -10.564 6.087 14.089 1.00 91.69 170 LYS A N 1
ATOM 1347 C CA . LYS A 1 170 ? -10.030 5.864 12.751 1.00 91.69 170 LYS A CA 1
ATOM 1348 C C . LYS A 1 170 ? -8.530 5.584 12.834 1.00 91.69 170 LYS A C 1
ATOM 1350 O O . LYS A 1 170 ? -7.774 6.430 13.309 1.00 91.69 170 LYS A O 1
ATOM 1355 N N . ILE A 1 171 ? -8.098 4.438 12.319 1.00 92.12 171 ILE A N 1
ATOM 1356 C CA . ILE A 1 171 ? -6.688 4.068 12.160 1.00 92.12 171 ILE A CA 1
ATOM 1357 C C . ILE A 1 171 ? -6.320 4.163 10.674 1.00 92.12 171 ILE A C 1
ATOM 1359 O O . ILE A 1 171 ? -6.985 3.553 9.841 1.00 92.12 171 ILE A O 1
ATOM 1363 N N . ASP A 1 172 ? -5.263 4.913 10.355 1.00 91.75 172 ASP A N 1
ATOM 1364 C CA . ASP A 1 172 ? -4.697 5.057 9.002 1.00 91.75 172 ASP A CA 1
ATOM 1365 C C . ASP A 1 172 ? -3.382 4.273 8.923 1.00 91.75 172 ASP A C 1
ATOM 1367 O O . ASP A 1 172 ? -2.479 4.472 9.744 1.00 91.75 172 ASP A O 1
ATOM 1371 N N . LEU A 1 173 ? -3.269 3.353 7.962 1.00 93.38 173 LEU A N 1
ATOM 1372 C CA . LEU A 1 173 ? -2.069 2.533 7.796 1.00 93.38 173 LEU A CA 1
ATOM 1373 C C . LEU A 1 173 ? -0.936 3.292 7.087 1.00 93.38 173 LEU A C 1
ATOM 1375 O O . LEU A 1 173 ? -1.081 3.867 6.006 1.00 93.38 173 LEU A O 1
ATOM 1379 N N . LYS A 1 174 ? 0.266 3.231 7.666 1.00 91.06 174 LYS A N 1
ATOM 1380 C CA . LYS A 1 174 ? 1.441 3.962 7.184 1.00 91.06 174 LYS A CA 1
ATOM 1381 C C . LYS A 1 174 ? 1.948 3.385 5.869 1.00 91.06 174 LYS A C 1
ATOM 1383 O O . LYS A 1 174 ? 2.568 2.325 5.845 1.00 91.06 174 LYS A O 1
ATOM 1388 N N . SER A 1 175 ? 1.738 4.109 4.769 1.00 87.19 175 SER A N 1
ATOM 1389 C CA . SER A 1 175 ? 2.072 3.624 3.418 1.00 87.19 175 SER A CA 1
ATOM 1390 C C . SER A 1 175 ? 1.509 2.218 3.170 1.00 87.19 175 SER A C 1
ATOM 1392 O O . SER A 1 175 ? 2.261 1.327 2.780 1.00 87.19 175 SER A O 1
ATOM 1394 N N . GLY A 1 176 ? 0.212 2.016 3.444 1.00 88.44 176 GLY A N 1
ATOM 1395 C CA . GLY A 1 176 ? -0.424 0.696 3.523 1.00 88.44 176 GLY A CA 1
ATOM 1396 C C . GLY A 1 176 ? -0.021 -0.269 2.405 1.00 88.44 176 GLY A C 1
ATOM 1397 O O . GLY A 1 176 ? 0.333 -1.415 2.677 1.00 88.44 176 GLY A O 1
ATOM 1398 N N . TYR A 1 177 ? 0.052 0.199 1.158 1.00 92.88 177 TYR A N 1
ATOM 1399 C CA . TYR A 1 177 ? 0.435 -0.652 0.027 1.00 92.88 177 TYR A CA 1
ATOM 1400 C C . TYR A 1 177 ? 1.837 -1.263 0.155 1.00 92.88 177 TYR A C 1
ATOM 1402 O O . TYR A 1 177 ? 1.998 -2.456 -0.089 1.00 92.88 177 TYR A O 1
ATOM 1410 N N . HIS A 1 178 ? 2.827 -0.516 0.650 1.00 94.88 178 HIS A N 1
ATOM 1411 C CA . HIS A 1 178 ? 4.184 -1.037 0.862 1.00 94.88 178 HIS A CA 1
ATOM 1412 C C . HIS A 1 178 ? 4.252 -2.111 1.964 1.00 94.88 178 HIS A C 1
ATOM 1414 O O . HIS A 1 178 ? 5.261 -2.799 2.094 1.00 94.88 178 HIS A O 1
ATOM 1420 N N . GLN A 1 179 ? 3.189 -2.287 2.757 1.00 95.31 179 GLN A N 1
ATOM 1421 C CA . GLN A 1 179 ? 3.102 -3.341 3.770 1.00 95.31 179 GLN A CA 1
ATOM 1422 C C . GLN A 1 179 ? 2.638 -4.687 3.196 1.00 95.31 179 GLN A C 1
ATOM 1424 O O . GLN A 1 179 ? 2.515 -5.658 3.946 1.00 95.31 179 GLN A O 1
ATOM 1429 N N . ILE A 1 180 ? 2.403 -4.776 1.883 1.00 96.62 180 ILE A N 1
ATOM 1430 C CA . ILE A 1 180 ? 2.085 -6.017 1.168 1.00 96.62 180 ILE A CA 1
ATOM 1431 C C . ILE A 1 180 ? 3.249 -6.361 0.241 1.00 96.62 180 ILE A C 1
ATOM 1433 O O . ILE A 1 180 ? 3.718 -5.505 -0.504 1.00 96.62 180 ILE A O 1
ATOM 1437 N N . ARG A 1 181 ? 3.720 -7.613 0.268 1.00 97.25 181 ARG A N 1
ATOM 1438 C CA . ARG A 1 181 ? 4.766 -8.072 -0.658 1.00 97.25 181 ARG A CA 1
ATOM 1439 C C . ARG A 1 181 ? 4.233 -8.211 -2.078 1.00 97.25 181 ARG A C 1
ATOM 1441 O O . ARG A 1 181 ? 3.069 -8.568 -2.279 1.00 97.25 181 ARG A O 1
ATOM 1448 N N . MET A 1 182 ? 5.114 -8.000 -3.048 1.00 97.88 182 MET A N 1
ATOM 1449 C CA . MET A 1 182 ? 4.932 -8.590 -4.368 1.00 97.88 182 MET A CA 1
ATOM 1450 C C . MET A 1 182 ? 5.042 -10.112 -4.257 1.00 97.88 182 MET A C 1
ATOM 1452 O O . MET A 1 182 ? 5.800 -10.635 -3.441 1.00 97.88 182 MET A O 1
ATOM 1456 N N . LYS A 1 183 ? 4.250 -10.826 -5.054 1.00 97.31 183 LYS A N 1
ATOM 1457 C CA . LYS A 1 183 ? 4.359 -12.275 -5.180 1.00 97.31 183 LYS A CA 1
ATOM 1458 C C . LYS A 1 183 ? 5.690 -12.614 -5.842 1.00 97.31 183 LYS A C 1
ATOM 1460 O O . LYS A 1 183 ? 6.006 -12.061 -6.895 1.00 97.31 183 LYS A O 1
ATOM 1465 N N . GLU A 1 184 ? 6.424 -13.556 -5.259 1.00 95.25 184 GLU A N 1
ATOM 1466 C CA . GLU A 1 184 ? 7.703 -14.000 -5.810 1.00 95.25 184 GLU A CA 1
ATOM 1467 C C . GLU A 1 184 ? 7.543 -14.449 -7.271 1.00 95.25 184 GLU A C 1
ATOM 1469 O O . GLU A 1 184 ? 6.681 -15.267 -7.608 1.00 95.25 184 GLU A O 1
ATOM 1474 N N . GLY A 1 185 ? 8.365 -13.874 -8.151 1.00 95.81 185 GLY A N 1
ATOM 1475 C CA . GLY A 1 185 ? 8.317 -14.135 -9.592 1.00 95.81 185 GLY A CA 1
ATOM 1476 C C . GLY A 1 185 ? 7.437 -13.165 -10.384 1.00 95.81 185 GLY A C 1
ATOM 1477 O O . GLY A 1 185 ? 7.497 -13.171 -11.615 1.00 95.81 185 GLY A O 1
ATOM 1478 N N . ASP A 1 186 ? 6.691 -12.285 -9.710 1.00 97.44 186 ASP A N 1
ATOM 1479 C CA . ASP A 1 186 ? 5.983 -11.157 -10.325 1.00 97.44 186 ASP A CA 1
ATOM 1480 C C . ASP A 1 186 ? 6.709 -9.816 -10.132 1.00 97.44 186 ASP A C 1
ATOM 1482 O O . ASP A 1 186 ? 6.334 -8.833 -10.771 1.00 97.44 186 ASP A O 1
ATOM 1486 N N . ASP A 1 187 ? 7.768 -9.764 -9.319 1.00 97.12 187 ASP A N 1
ATOM 1487 C CA . ASP A 1 187 ? 8.526 -8.544 -8.997 1.00 97.12 187 ASP A CA 1
ATOM 1488 C C . ASP A 1 187 ? 8.976 -7.792 -10.262 1.00 9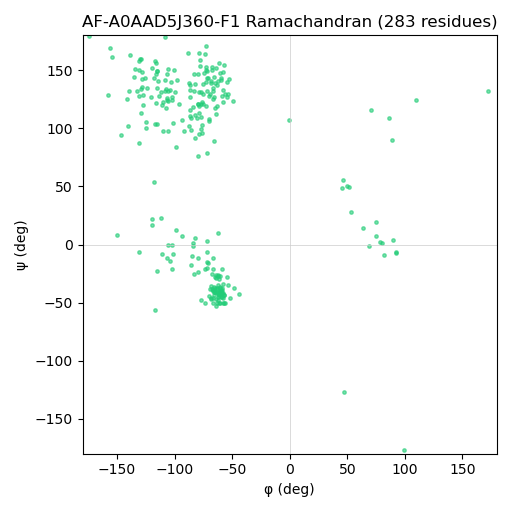7.12 187 ASP A C 1
ATOM 1490 O O . ASP A 1 187 ? 8.719 -6.595 -10.418 1.00 97.12 187 ASP A O 1
ATOM 1494 N N . TRP A 1 188 ? 9.528 -8.523 -11.239 1.00 97.50 188 TRP A N 1
ATOM 1495 C CA . TRP A 1 188 ? 10.011 -7.988 -12.521 1.00 97.50 188 TRP A CA 1
ATOM 1496 C C . TRP A 1 188 ? 8.930 -7.262 -13.335 1.00 97.50 188 TRP A C 1
ATOM 1498 O O . TRP A 1 188 ? 9.232 -6.458 -14.217 1.00 97.50 188 TRP A O 1
ATOM 1508 N N . LYS A 1 189 ? 7.646 -7.524 -13.078 1.00 97.75 189 LYS A N 1
ATOM 1509 C CA . LYS A 1 189 ? 6.541 -6.861 -13.783 1.00 97.75 18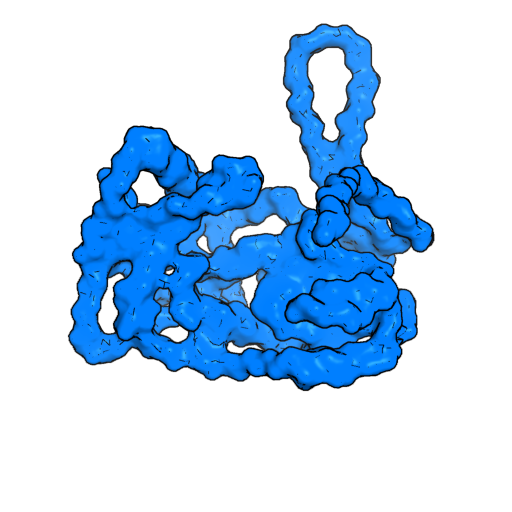9 LYS A CA 1
ATOM 1510 C C . LYS A 1 189 ? 6.374 -5.413 -13.334 1.00 97.75 189 LYS A C 1
ATOM 1512 O O . LYS A 1 189 ? 5.810 -4.617 -14.079 1.00 97.75 189 LYS A O 1
ATOM 1517 N N . THR A 1 190 ? 6.880 -5.073 -12.149 1.00 97.25 190 THR A N 1
ATOM 1518 C CA . THR A 1 190 ? 6.805 -3.735 -11.542 1.00 97.25 190 THR A CA 1
ATOM 1519 C C . THR A 1 190 ? 8.025 -2.864 -11.831 1.00 97.25 190 THR A C 1
ATOM 1521 O O . THR A 1 190 ? 8.157 -1.777 -11.264 1.00 97.25 190 THR A O 1
ATOM 1524 N N . SER A 1 191 ? 8.926 -3.322 -12.700 1.00 97.75 191 SER A N 1
ATOM 1525 C CA . SER A 1 191 ? 10.183 -2.632 -12.943 1.00 97.75 191 SER A CA 1
ATOM 1526 C C . SER A 1 191 ? 10.000 -1.232 -13.529 1.00 97.75 191 SER A C 1
ATOM 1528 O O . SER A 1 191 ? 9.212 -1.009 -14.454 1.00 97.75 191 SER A O 1
ATOM 1530 N N . PHE A 1 192 ? 10.775 -0.280 -13.016 1.00 97.94 192 PHE A N 1
ATOM 1531 C CA . PHE A 1 192 ? 10.753 1.117 -13.417 1.00 97.94 192 PHE A CA 1
ATOM 1532 C C . PHE A 1 192 ? 12.145 1.637 -13.776 1.00 97.94 192 PHE A C 1
ATOM 1534 O O . PHE A 1 192 ? 13.162 1.214 -13.224 1.00 97.94 192 PHE A O 1
ATOM 1541 N N . LYS A 1 193 ? 12.185 2.576 -14.723 1.00 95.44 193 LYS A N 1
ATOM 1542 C CA . LYS A 1 193 ? 13.413 3.178 -15.246 1.00 95.44 193 LYS A CA 1
ATOM 1543 C C . LYS A 1 193 ? 13.608 4.588 -14.743 1.00 95.44 193 LYS A C 1
ATOM 1545 O O . LYS A 1 193 ? 12.728 5.437 -14.888 1.00 95.44 193 LYS A O 1
ATOM 1550 N N . THR A 1 194 ? 14.819 4.845 -14.273 1.00 94.69 194 THR A N 1
ATOM 1551 C CA . THR A 1 194 ? 15.347 6.187 -14.052 1.00 94.69 194 THR A CA 1
ATOM 1552 C C . THR A 1 194 ? 16.417 6.501 -15.099 1.00 94.69 194 THR A C 1
ATOM 1554 O O . THR A 1 194 ? 16.752 5.672 -15.946 1.00 94.69 194 THR A O 1
ATOM 1557 N N . LYS A 1 195 ? 16.984 7.710 -15.045 1.00 90.75 195 LYS A N 1
ATOM 1558 C CA . LYS A 1 195 ? 18.176 8.063 -15.830 1.00 90.75 195 LYS A CA 1
ATOM 1559 C C . LYS A 1 195 ? 19.399 7.204 -15.465 1.00 90.75 195 LYS A C 1
ATOM 1561 O O . LYS A 1 195 ? 20.292 7.054 -16.292 1.00 90.75 195 LYS A O 1
ATOM 1566 N N . TYR A 1 196 ? 19.450 6.693 -14.237 1.00 91.44 196 TYR A N 1
ATOM 1567 C CA . TYR A 1 196 ? 20.629 6.052 -13.659 1.00 91.44 196 TYR A CA 1
ATOM 1568 C C . TYR A 1 196 ? 20.550 4.526 -13.646 1.00 91.44 196 TYR A C 1
ATOM 1570 O O . TYR A 1 196 ? 21.590 3.879 -13.589 1.00 91.44 196 TYR A O 1
ATOM 1578 N N . GLY A 1 197 ? 19.352 3.944 -13.731 1.00 94.19 197 GLY A N 1
ATOM 1579 C CA . GLY A 1 197 ? 19.209 2.496 -13.659 1.00 94.19 197 GLY A CA 1
ATOM 1580 C C . GLY A 1 197 ? 17.796 1.980 -13.899 1.00 94.19 197 GLY A C 1
ATOM 1581 O O . GLY A 1 197 ? 16.847 2.737 -14.132 1.00 94.19 197 GLY A O 1
ATOM 1582 N N . LEU A 1 198 ? 17.691 0.655 -13.849 1.00 97.69 198 LEU A N 1
ATOM 1583 C CA . LEU A 1 198 ? 16.450 -0.107 -13.882 1.00 97.69 198 LEU A CA 1
ATOM 1584 C C . LEU A 1 198 ? 16.287 -0.794 -12.525 1.00 97.69 198 LEU A C 1
ATOM 1586 O O . LEU A 1 198 ? 17.191 -1.490 -12.067 1.00 97.69 198 LEU A O 1
ATOM 1590 N N . TYR A 1 199 ? 15.129 -0.608 -11.908 1.00 98.31 199 TYR A N 1
ATOM 1591 C CA . TYR A 1 199 ? 14.823 -1.127 -10.579 1.00 98.31 199 TYR A CA 1
ATOM 1592 C C . TYR A 1 199 ? 13.482 -1.847 -10.603 1.00 98.31 199 TYR A C 1
ATOM 1594 O O . TYR A 1 199 ? 12.678 -1.603 -11.496 1.00 98.31 199 TYR A O 1
ATOM 1602 N N . GLU A 1 200 ? 13.219 -2.717 -9.637 1.00 98.12 200 GLU A N 1
ATOM 1603 C CA . GLU A 1 200 ? 11.931 -3.398 -9.465 1.00 98.12 200 GLU A CA 1
ATOM 1604 C C . GLU A 1 200 ? 11.471 -3.372 -8.016 1.00 98.12 200 GLU A C 1
ATOM 1606 O O . GLU A 1 200 ? 12.299 -3.313 -7.106 1.00 98.12 200 GLU A O 1
ATOM 1611 N N . TRP A 1 201 ? 10.155 -3.388 -7.809 1.00 98.12 201 TRP A N 1
ATOM 1612 C CA . TRP A 1 201 ? 9.560 -3.381 -6.481 1.00 98.12 201 TRP A CA 1
ATOM 1613 C C . TRP A 1 201 ? 9.403 -4.796 -5.933 1.00 98.12 201 TRP A C 1
ATOM 1615 O O . TRP A 1 201 ? 8.969 -5.701 -6.639 1.00 98.12 201 TRP A O 1
ATOM 1625 N N . LEU A 1 202 ? 9.709 -4.944 -4.646 1.00 98.06 202 LEU A N 1
ATOM 1626 C CA . LEU A 1 202 ? 9.537 -6.168 -3.854 1.00 98.06 202 LEU A CA 1
ATOM 1627 C C . LEU A 1 202 ? 8.324 -6.077 -2.909 1.00 98.06 202 LEU A C 1
ATOM 1629 O O . LEU A 1 202 ? 7.846 -7.068 -2.353 1.00 98.06 202 LEU A O 1
ATOM 1633 N N . VAL A 1 203 ? 7.804 -4.865 -2.726 1.00 97.44 203 VAL A N 1
ATOM 1634 C CA . VAL A 1 203 ? 6.539 -4.563 -2.045 1.00 97.44 203 VAL A CA 1
ATOM 1635 C C . VAL A 1 203 ? 5.573 -3.936 -3.037 1.00 97.44 203 VAL A C 1
ATOM 1637 O O . VAL A 1 203 ? 6.003 -3.370 -4.032 1.00 97.44 203 VAL A O 1
ATOM 1640 N N . MET A 1 204 ? 4.272 -4.022 -2.790 1.00 97.12 204 MET A N 1
ATOM 1641 C CA . MET A 1 204 ? 3.247 -3.537 -3.709 1.00 97.12 204 MET A CA 1
ATOM 1642 C C . MET A 1 204 ? 3.337 -2.006 -3.874 1.00 97.12 204 MET A C 1
ATOM 1644 O O . MET A 1 204 ? 3.031 -1.276 -2.927 1.00 97.12 204 MET A O 1
ATOM 1648 N N . PRO A 1 205 ? 3.723 -1.486 -5.058 1.00 95.94 205 PRO A N 1
ATOM 1649 C CA . PRO A 1 205 ? 3.815 -0.050 -5.274 1.00 95.94 205 PRO A CA 1
ATOM 1650 C C . PRO A 1 205 ? 2.441 0.585 -5.497 1.00 95.94 205 PRO A C 1
ATOM 1652 O O . PRO A 1 205 ? 1.475 -0.047 -5.937 1.00 95.94 205 PRO A O 1
ATOM 1655 N N . PHE A 1 206 ? 2.376 1.895 -5.273 1.00 93.56 206 PHE A N 1
ATOM 1656 C CA . PHE A 1 206 ? 1.229 2.702 -5.674 1.00 93.56 206 PHE A CA 1
ATOM 1657 C C . PHE A 1 206 ? 1.055 2.729 -7.200 1.00 93.56 206 PHE A C 1
ATOM 1659 O O . PHE A 1 206 ? 2.009 2.638 -7.970 1.00 93.56 206 PHE A O 1
ATOM 1666 N N . GLY A 1 207 ? -0.193 2.899 -7.642 1.00 93.94 207 GLY A N 1
ATOM 1667 C CA . GLY A 1 207 ? -0.537 3.079 -9.054 1.00 93.94 207 GLY A CA 1
ATOM 1668 C C . GLY A 1 207 ? -0.885 1.797 -9.812 1.00 93.94 207 GLY A C 1
ATOM 1669 O O . GLY A 1 207 ? -1.343 1.898 -10.948 1.00 93.94 207 GLY A O 1
ATOM 1670 N N . LEU A 1 208 ? -0.736 0.607 -9.219 1.00 96.12 208 LEU A N 1
ATOM 1671 C CA . LEU A 1 208 ? -1.165 -0.652 -9.842 1.00 96.12 208 LEU A CA 1
ATOM 1672 C C . LEU A 1 208 ? -2.687 -0.835 -9.785 1.00 96.12 208 LEU A C 1
ATOM 1674 O O . LEU A 1 208 ? -3.323 -0.606 -8.758 1.00 96.12 208 LEU A O 1
ATOM 1678 N N . THR A 1 209 ? -3.281 -1.316 -10.880 1.00 95.31 209 THR A N 1
ATOM 1679 C CA . THR A 1 209 ? -4.747 -1.380 -11.027 1.00 95.31 209 THR A CA 1
ATOM 1680 C C . THR A 1 209 ? -5.437 -2.322 -10.036 1.00 95.31 209 THR A C 1
ATOM 1682 O O . THR A 1 209 ? -6.601 -2.099 -9.716 1.00 95.31 209 THR A O 1
ATOM 1685 N N . ASN A 1 210 ? -4.746 -3.366 -9.568 1.00 96.00 210 ASN A N 1
ATOM 1686 C CA . ASN A 1 210 ? -5.284 -4.367 -8.640 1.00 96.00 210 ASN A CA 1
ATOM 1687 C C . ASN A 1 210 ? -4.807 -4.150 -7.191 1.00 96.00 210 ASN A C 1
ATOM 1689 O O . ASN A 1 210 ? -5.182 -4.932 -6.312 1.00 96.00 210 ASN A O 1
ATOM 1693 N N . ALA A 1 211 ? -3.978 -3.132 -6.923 1.00 94.81 211 ALA A N 1
ATOM 1694 C CA . ALA A 1 211 ? -3.474 -2.863 -5.575 1.00 94.81 211 ALA A CA 1
ATOM 1695 C C . ALA A 1 211 ? -4.609 -2.621 -4.560 1.00 94.81 211 ALA A C 1
ATOM 1697 O O . ALA A 1 211 ? -4.613 -3.297 -3.529 1.00 94.81 211 ALA A O 1
ATOM 1698 N N . PRO A 1 212 ? -5.646 -1.809 -4.865 1.00 93.12 212 PRO A N 1
ATOM 1699 C CA . PRO A 1 212 ? -6.760 -1.609 -3.938 1.00 93.12 212 PRO A CA 1
ATOM 1700 C C . PRO A 1 212 ? -7.521 -2.911 -3.629 1.00 93.12 212 PRO A C 1
ATOM 1702 O O . PRO A 1 212 ? -7.835 -3.190 -2.475 1.00 93.12 212 PRO A O 1
ATOM 1705 N N . SER A 1 213 ? -7.755 -3.758 -4.639 1.00 94.44 213 SER A N 1
ATOM 1706 C CA . SER A 1 213 ? -8.402 -5.069 -4.465 1.00 94.44 213 SER A CA 1
ATOM 1707 C C . SER A 1 213 ? -7.580 -6.017 -3.587 1.00 94.44 213 SER A C 1
ATOM 1709 O O . SER A 1 213 ? -8.135 -6.743 -2.766 1.00 94.44 213 SER A O 1
ATOM 1711 N N . THR A 1 214 ? -6.256 -6.021 -3.762 1.00 95.50 214 THR A N 1
ATOM 1712 C CA . THR A 1 214 ? -5.336 -6.845 -2.959 1.00 95.50 214 THR A CA 1
ATOM 1713 C C . THR A 1 214 ? -5.341 -6.383 -1.507 1.00 95.50 214 THR A C 1
ATOM 1715 O O . THR A 1 214 ? -5.443 -7.206 -0.599 1.00 95.50 214 THR A O 1
ATOM 1718 N N . PHE A 1 215 ? -5.309 -5.067 -1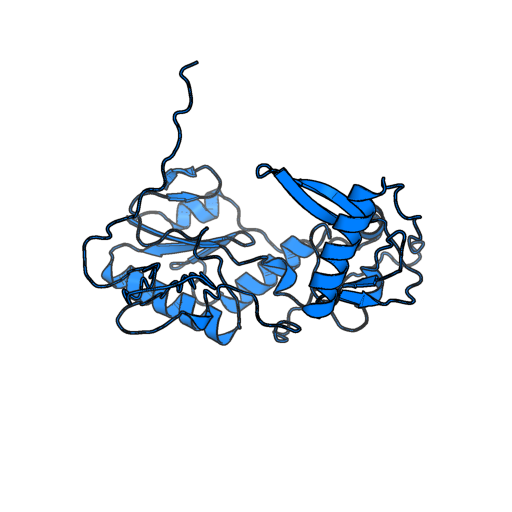.298 1.00 94.06 215 PHE A N 1
ATOM 1719 C CA . PHE A 1 215 ? -5.354 -4.467 0.026 1.00 94.06 215 PHE A CA 1
ATOM 1720 C C . PHE A 1 215 ? -6.648 -4.807 0.770 1.00 94.06 215 PHE A C 1
ATOM 1722 O O . PHE A 1 215 ? -6.607 -5.333 1.879 1.00 94.06 215 PHE A O 1
ATOM 1729 N N . MET A 1 216 ? -7.799 -4.609 0.120 1.00 93.75 216 MET A N 1
ATOM 1730 C CA . MET A 1 216 ? -9.102 -4.964 0.690 1.00 93.75 216 MET A CA 1
ATOM 1731 C C . MET A 1 216 ? -9.202 -6.451 1.024 1.00 93.75 216 MET A C 1
ATOM 1733 O O . MET A 1 216 ? -9.745 -6.821 2.063 1.00 93.75 216 MET A O 1
ATOM 1737 N N . ARG A 1 217 ? -8.649 -7.324 0.173 1.00 94.94 217 ARG A N 1
ATOM 1738 C CA . ARG A 1 217 ? -8.605 -8.763 0.446 1.00 94.94 217 ARG A CA 1
ATOM 1739 C C . ARG A 1 217 ? -7.789 -9.075 1.702 1.00 94.94 217 ARG A C 1
ATOM 1741 O O . ARG A 1 217 ? -8.229 -9.906 2.493 1.00 94.94 217 ARG A O 1
ATOM 1748 N N . LEU A 1 218 ? -6.638 -8.426 1.885 1.00 95.31 218 LEU A N 1
ATOM 1749 C CA . LEU A 1 218 ? -5.818 -8.592 3.085 1.00 95.31 218 LEU A CA 1
ATOM 1750 C C . LEU A 1 218 ? -6.561 -8.109 4.333 1.00 95.31 218 LEU A C 1
ATOM 1752 O O . LEU A 1 218 ? -6.670 -8.863 5.295 1.00 95.31 218 LEU A O 1
ATOM 1756 N N . MET A 1 219 ? -7.120 -6.900 4.307 1.00 94.88 219 MET A N 1
ATOM 1757 C CA . MET A 1 219 ? -7.843 -6.355 5.458 1.00 94.88 219 MET A CA 1
ATOM 1758 C C . MET A 1 219 ? -9.060 -7.202 5.835 1.00 94.88 219 MET A C 1
ATOM 1760 O O . MET A 1 219 ? -9.244 -7.522 7.007 1.00 94.88 219 MET A O 1
ATOM 1764 N N . ASN A 1 220 ? -9.836 -7.660 4.847 1.00 93.75 220 ASN A N 1
ATOM 1765 C CA . ASN A 1 220 ? -10.964 -8.559 5.090 1.00 93.75 220 ASN A CA 1
ATOM 1766 C C . ASN A 1 220 ? -10.532 -9.911 5.659 1.00 93.75 220 ASN A C 1
ATOM 1768 O O . ASN A 1 220 ? -11.315 -10.546 6.355 1.00 93.75 220 ASN A O 1
ATOM 1772 N N . HIS A 1 221 ? -9.324 -10.380 5.341 1.00 94.44 221 HIS A N 1
ATOM 1773 C CA . HIS A 1 221 ? -8.781 -11.613 5.901 1.00 94.44 221 HIS A CA 1
ATOM 1774 C C . HIS A 1 221 ? -8.354 -11.420 7.359 1.00 94.44 221 HIS A C 1
ATOM 1776 O O . HIS A 1 221 ? -8.777 -12.184 8.226 1.00 94.44 221 HIS A O 1
ATOM 1782 N N . VAL A 1 222 ? -7.571 -10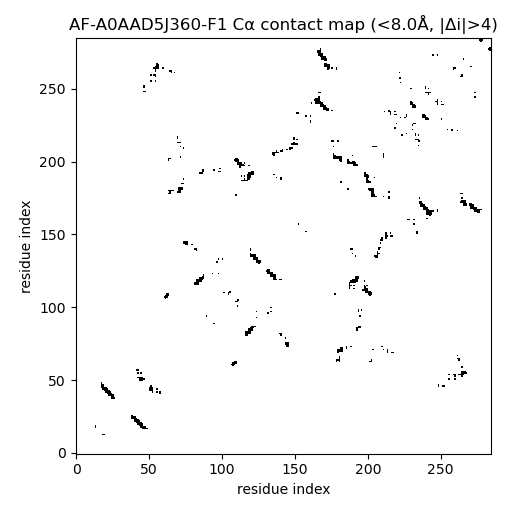.372 7.616 1.00 95.19 222 VAL A N 1
ATOM 1783 C CA . VAL A 1 222 ? -6.969 -10.066 8.918 1.00 95.19 222 VAL A CA 1
ATOM 1784 C C . VAL A 1 222 ? -8.027 -9.660 9.950 1.00 95.19 222 VAL A C 1
ATOM 1786 O O . VAL A 1 222 ? -8.048 -10.182 11.060 1.00 95.19 222 VAL A O 1
ATOM 1789 N N . LEU A 1 223 ? -8.959 -8.780 9.576 1.00 95.81 223 LEU A N 1
ATOM 1790 C CA . LEU A 1 223 ? -9.977 -8.225 10.478 1.00 95.81 223 LEU A CA 1
ATOM 1791 C C . LEU A 1 223 ? -11.337 -8.926 10.356 1.00 95.81 223 LEU A C 1
ATOM 1793 O O . LEU A 1 223 ? -12.331 -8.464 10.917 1.00 95.81 223 LEU A O 1
ATOM 1797 N N . ARG A 1 224 ? -11.395 -10.080 9.675 1.00 95.06 224 ARG A N 1
ATOM 1798 C CA . ARG A 1 224 ? -12.630 -10.845 9.413 1.00 95.06 224 ARG A CA 1
ATOM 1799 C C . ARG A 1 224 ? -13.502 -11.052 10.649 1.00 95.06 224 ARG A C 1
ATOM 1801 O O . ARG A 1 224 ? -14.721 -11.084 10.549 1.00 95.06 224 ARG A O 1
ATOM 1808 N N . ALA A 1 225 ? -12.875 -11.268 11.805 1.00 96.50 225 ALA A N 1
ATOM 1809 C CA . ALA A 1 225 ? -13.579 -11.557 13.049 1.00 96.50 225 ALA A CA 1
ATOM 1810 C C . ALA A 1 225 ? -14.418 -10.371 13.564 1.00 96.50 225 ALA A C 1
ATOM 1812 O O . ALA A 1 225 ? -15.350 -10.600 14.346 1.00 96.50 225 ALA A O 1
ATOM 1813 N N . PHE A 1 226 ? -14.092 -9.150 13.129 1.00 95.62 226 PHE A N 1
ATOM 1814 C CA . PHE A 1 226 ? -14.605 -7.885 13.661 1.00 95.62 226 PHE A CA 1
ATOM 1815 C C . PHE A 1 226 ? -15.443 -7.089 12.650 1.00 95.62 226 PHE A C 1
ATOM 1817 O O . PHE A 1 226 ? -16.275 -6.277 13.060 1.00 95.62 226 PHE A O 1
ATOM 1824 N N . ILE A 1 227 ? -15.242 -7.336 11.350 1.00 92.94 227 ILE A N 1
ATOM 1825 C CA . ILE A 1 227 ? -15.997 -6.689 10.268 1.00 92.94 227 ILE A CA 1
ATOM 1826 C C . ILE A 1 227 ? -17.499 -6.957 10.423 1.00 92.94 227 ILE A C 1
ATOM 1828 O O . ILE A 1 227 ? -17.900 -8.099 10.671 1.00 92.94 227 ILE A O 1
ATOM 1832 N N . GLY A 1 228 ? -18.315 -5.906 10.299 1.00 89.50 228 GLY A N 1
ATOM 1833 C CA . GLY A 1 228 ? -19.771 -5.972 10.470 1.00 89.50 228 GLY A CA 1
ATOM 1834 C C . GLY A 1 228 ? -20.238 -6.098 11.923 1.00 89.50 228 GLY A C 1
ATOM 1835 O O . GLY A 1 228 ? -21.415 -6.349 12.173 1.00 89.50 228 GLY A O 1
ATOM 1836 N N . LYS A 1 229 ? -19.324 -5.983 12.898 1.00 93.12 229 LYS A N 1
ATOM 1837 C CA . LYS A 1 229 ? -19.646 -6.001 14.336 1.00 93.12 229 LYS A CA 1
ATOM 1838 C C . LYS A 1 229 ? -19.291 -4.686 15.010 1.00 93.12 229 LYS A C 1
ATOM 1840 O O . LYS A 1 229 ? -20.140 -4.085 15.656 1.00 93.12 229 LYS A O 1
ATOM 1845 N N . PHE A 1 230 ? -18.027 -4.292 14.885 1.00 94.44 230 PHE A N 1
ATOM 1846 C CA . PHE A 1 230 ? -17.478 -3.063 15.467 1.00 94.44 230 PHE A CA 1
ATOM 1847 C C . PHE A 1 230 ? -16.323 -2.483 14.636 1.00 94.44 230 PHE A C 1
ATOM 1849 O O . PHE A 1 230 ? -15.637 -1.564 15.082 1.00 94.44 230 PHE A O 1
ATOM 1856 N N . VAL A 1 231 ? -16.083 -3.038 13.439 1.00 95.00 231 VAL A N 1
ATOM 1857 C CA . VAL A 1 231 ? -15.048 -2.591 12.502 1.00 95.00 231 VAL A CA 1
ATOM 1858 C C . VAL A 1 231 ? -15.627 -2.455 11.100 1.00 95.00 231 VAL A C 1
ATOM 1860 O O . VAL A 1 231 ? -16.241 -3.386 10.587 1.00 95.00 231 VAL A O 1
ATOM 1863 N N . VAL A 1 232 ? -15.339 -1.327 10.461 1.00 92.38 232 VAL A N 1
ATOM 1864 C CA . VAL A 1 232 ? -15.467 -1.107 9.019 1.00 92.38 232 VAL A CA 1
ATOM 1865 C C . VAL A 1 232 ? -14.064 -0.893 8.455 1.00 92.38 232 VAL A C 1
ATOM 1867 O O . VAL A 1 232 ? -13.240 -0.222 9.072 1.00 92.38 232 VAL A O 1
ATOM 1870 N N . VAL A 1 233 ? -13.776 -1.439 7.272 1.00 91.31 233 VAL A N 1
ATOM 1871 C CA . VAL A 1 233 ? -12.501 -1.188 6.585 1.00 91.31 233 VAL A CA 1
ATOM 1872 C C . VAL A 1 233 ? -12.744 -0.647 5.189 1.00 91.31 233 VAL A C 1
ATOM 1874 O O . VAL A 1 233 ? -13.548 -1.195 4.433 1.00 91.31 233 VAL A O 1
ATOM 1877 N N . TYR A 1 234 ? -12.001 0.396 4.830 1.00 87.75 234 TYR A N 1
ATOM 1878 C CA . TYR A 1 234 ? -12.017 0.978 3.499 1.00 87.75 234 TYR A CA 1
ATOM 1879 C C . TYR A 1 234 ? -10.608 1.383 3.062 1.00 87.75 234 TYR A C 1
ATOM 1881 O O . TYR A 1 234 ? -10.078 2.420 3.457 1.00 87.75 234 TYR A O 1
ATOM 1889 N N . PHE A 1 235 ? -10.002 0.557 2.210 1.00 85.94 235 PHE A N 1
ATOM 1890 C CA . PHE A 1 235 ? -8.584 0.646 1.861 1.00 85.94 235 PHE A CA 1
ATOM 1891 C C . PHE A 1 235 ? -7.733 0.805 3.127 1.00 85.94 235 PHE A C 1
ATOM 1893 O O . PHE A 1 235 ? -7.891 -0.002 4.037 1.00 85.94 235 PHE A O 1
ATOM 1900 N N . ASP A 1 236 ? -6.870 1.821 3.184 1.00 85.31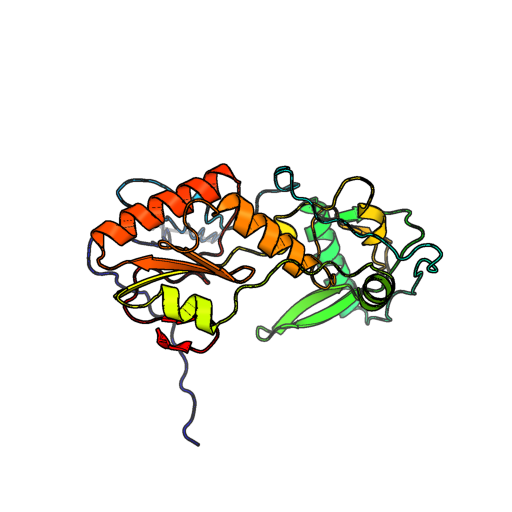 236 ASP A N 1
ATOM 1901 C CA . ASP A 1 236 ? -5.932 2.062 4.284 1.00 85.31 236 ASP A CA 1
ATOM 1902 C C . ASP A 1 236 ? -6.606 2.566 5.581 1.00 85.31 236 ASP A C 1
ATOM 1904 O O . ASP A 1 236 ? -5.928 2.665 6.604 1.00 85.31 236 ASP A O 1
ATOM 1908 N N . ASP A 1 237 ? -7.914 2.861 5.550 1.00 88.38 237 ASP A N 1
ATOM 1909 C CA . ASP A 1 237 ? -8.684 3.347 6.696 1.00 88.38 237 ASP A CA 1
ATOM 1910 C C . ASP A 1 237 ? -9.413 2.198 7.412 1.00 88.38 237 ASP A C 1
ATOM 1912 O O . ASP A 1 237 ? -10.284 1.535 6.841 1.00 88.38 237 ASP A O 1
ATOM 1916 N N . ILE A 1 238 ? -9.114 2.014 8.698 1.00 92.88 238 ILE A N 1
ATOM 1917 C CA . ILE A 1 238 ? -9.838 1.113 9.602 1.00 92.88 238 ILE A CA 1
ATOM 1918 C C . ILE A 1 238 ? -10.662 1.972 10.559 1.00 92.88 238 ILE A C 1
ATOM 1920 O O . ILE A 1 238 ? -10.113 2.746 11.342 1.00 92.88 238 ILE A O 1
ATOM 1924 N N . LEU A 1 239 ? -11.979 1.828 10.508 1.00 93.44 239 LEU A N 1
ATOM 1925 C CA . LEU A 1 239 ? -12.914 2.491 11.404 1.00 93.44 239 LEU A CA 1
ATOM 1926 C C . LEU A 1 239 ? -13.391 1.508 12.469 1.00 93.44 239 LEU A C 1
ATOM 1928 O O . LEU A 1 239 ? -13.934 0.456 12.153 1.00 93.44 239 LEU A O 1
ATOM 1932 N N . ILE A 1 240 ? -13.210 1.874 13.729 1.00 93.94 240 ILE A N 1
ATOM 1933 C CA . ILE A 1 240 ? -13.694 1.156 14.904 1.00 93.94 240 ILE A CA 1
ATOM 1934 C C . ILE A 1 240 ? -14.839 1.973 15.491 1.00 93.94 240 ILE A C 1
ATOM 1936 O O . ILE A 1 240 ? -14.694 3.181 15.676 1.00 93.94 240 ILE A O 1
ATOM 1940 N N . TYR A 1 241 ? -15.957 1.329 15.803 1.00 93.69 241 TYR A N 1
ATOM 1941 C CA . TYR A 1 241 ? -17.158 1.992 16.309 1.00 93.69 241 TYR A CA 1
ATOM 1942 C C . TYR A 1 241 ? -17.751 1.233 17.494 1.00 93.69 241 TYR A C 1
ATOM 1944 O O . TYR A 1 241 ? -17.633 0.011 17.596 1.00 93.69 241 TYR A O 1
ATOM 1952 N N . SER A 1 242 ? -18.306 1.947 18.474 1.00 93.31 242 SER A N 1
ATOM 1953 C CA . SER A 1 242 ? -18.817 1.343 19.718 1.00 93.31 242 SER A CA 1
ATOM 1954 C C . SER A 1 242 ? -19.914 2.181 20.369 1.00 93.31 242 SER A C 1
ATOM 1956 O O . SER A 1 242 ? -20.047 3.376 20.096 1.00 93.31 242 SER A O 1
ATOM 1958 N N . LYS A 1 243 ? -20.701 1.559 21.255 1.00 93.19 243 LYS A N 1
ATOM 1959 C CA . LYS A 1 243 ? -21.844 2.202 21.931 1.00 93.19 243 LYS A CA 1
ATOM 1960 C C . LYS A 1 243 ? -21.468 2.959 23.202 1.00 93.19 243 LYS A C 1
ATOM 1962 O O . LYS A 1 243 ? -22.256 3.760 23.692 1.00 93.19 243 LYS A O 1
ATOM 1967 N N . ASN A 1 244 ? -20.299 2.679 23.761 1.00 88.44 244 ASN A N 1
ATOM 1968 C CA . ASN A 1 244 ? -19.752 3.343 24.938 1.00 88.44 244 ASN A CA 1
ATOM 1969 C C . ASN A 1 244 ? -18.222 3.204 24.942 1.00 88.44 244 ASN A C 1
ATOM 1971 O O . ASN A 1 244 ? -17.662 2.455 24.139 1.00 88.44 244 ASN A O 1
ATOM 1975 N N . LEU A 1 245 ? -17.556 3.950 25.827 1.00 87.12 245 LEU A N 1
ATOM 1976 C CA . LEU A 1 245 ? -16.094 3.974 25.917 1.00 87.12 245 LEU A CA 1
ATOM 1977 C C . LEU A 1 245 ? -15.504 2.638 26.388 1.00 87.12 245 LEU A C 1
ATOM 1979 O O . LEU A 1 245 ? -14.499 2.212 25.829 1.00 87.12 245 LEU A O 1
ATOM 1983 N N . ASP A 1 246 ? -16.135 1.956 27.346 1.00 86.62 246 ASP A N 1
ATOM 1984 C CA . ASP A 1 246 ? -15.621 0.695 27.899 1.00 86.62 246 ASP A CA 1
ATOM 1985 C C . ASP A 1 246 ? -15.545 -0.403 26.825 1.00 86.62 246 ASP A C 1
ATOM 1987 O O . ASP A 1 246 ? -14.502 -1.031 26.636 1.00 86.62 246 ASP A O 1
ATOM 1991 N N . GLU A 1 247 ? -16.617 -0.576 26.043 1.00 90.81 247 GLU A N 1
ATOM 1992 C CA . GLU A 1 247 ? -16.624 -1.449 24.862 1.00 90.81 247 GLU A CA 1
ATOM 1993 C C . GLU A 1 247 ? -15.579 -1.012 23.831 1.00 90.81 247 GLU A C 1
ATOM 1995 O O . GLU A 1 247 ? -14.909 -1.850 23.225 1.00 90.81 247 GLU A O 1
ATOM 2000 N N . HIS A 1 248 ? -15.421 0.299 23.630 1.00 89.81 248 HIS A N 1
ATOM 2001 C CA . HIS A 1 248 ? -14.490 0.835 22.644 1.00 89.81 248 HIS A CA 1
ATOM 2002 C C . HIS A 1 248 ? -13.037 0.485 22.960 1.00 89.81 248 HIS A C 1
ATOM 2004 O O . HIS A 1 248 ? -12.275 0.159 22.050 1.00 89.81 248 HIS A O 1
ATOM 2010 N N . PHE A 1 249 ? -12.650 0.497 24.235 1.00 86.94 249 PHE A N 1
ATOM 2011 C CA . PHE A 1 249 ? -11.302 0.107 24.637 1.00 86.94 249 PHE A CA 1
ATOM 2012 C C . PHE A 1 249 ? -11.025 -1.377 24.387 1.00 86.94 249 PHE A C 1
ATOM 2014 O O . PHE A 1 249 ? -9.952 -1.723 23.885 1.00 86.94 249 PHE A O 1
ATOM 2021 N N . GLU A 1 250 ? -11.993 -2.257 24.651 1.00 91.06 250 GLU A N 1
ATOM 2022 C CA . GLU A 1 250 ? -11.847 -3.679 24.322 1.00 91.06 250 GLU A CA 1
ATOM 2023 C C . GLU A 1 250 ? -11.761 -3.897 22.804 1.00 91.06 250 GLU A C 1
ATOM 2025 O O . GLU A 1 250 ? -10.903 -4.644 22.327 1.00 91.06 250 GLU A O 1
ATOM 2030 N N . HIS A 1 251 ? -12.570 -3.186 22.016 1.00 94.00 251 HIS A N 1
ATOM 2031 C CA . HIS A 1 251 ? -12.485 -3.226 20.555 1.00 94.00 251 HIS A CA 1
ATOM 2032 C C . HIS A 1 251 ? -11.133 -2.728 20.027 1.00 94.00 251 HIS A C 1
ATOM 2034 O O . HIS A 1 251 ? -10.529 -3.387 19.176 1.00 94.00 251 HIS A O 1
ATOM 2040 N N . LEU A 1 252 ? -10.621 -1.614 20.557 1.00 92.12 252 LEU A N 1
ATOM 2041 C CA . LEU A 1 252 ? -9.293 -1.085 20.235 1.00 92.12 252 LEU A CA 1
ATOM 2042 C C . LEU A 1 252 ? -8.204 -2.117 20.502 1.00 92.12 252 LEU A C 1
ATOM 2044 O O . LEU A 1 252 ? -7.399 -2.415 19.622 1.00 92.12 252 LEU A O 1
ATOM 2048 N N . LYS A 1 253 ? -8.209 -2.708 21.695 1.00 91.31 253 LYS A N 1
ATOM 2049 C CA . LYS A 1 253 ? -7.240 -3.725 22.103 1.00 91.31 253 LYS A CA 1
ATOM 2050 C C . LYS A 1 253 ? -7.260 -4.948 21.186 1.00 91.31 253 LYS A C 1
ATOM 2052 O O . LYS A 1 253 ? -6.197 -5.452 20.821 1.00 91.31 253 LYS A O 1
ATOM 2057 N N . LEU A 1 254 ? -8.443 -5.411 20.777 1.00 95.00 254 LEU A N 1
ATOM 2058 C CA . LEU A 1 254 ? -8.581 -6.520 19.830 1.00 95.00 254 LEU A CA 1
ATOM 2059 C C . LEU A 1 254 ? -8.004 -6.170 18.453 1.00 95.00 254 LEU A C 1
ATOM 2061 O O . LEU A 1 254 ? -7.233 -6.954 17.896 1.00 95.00 254 LEU A O 1
ATOM 2065 N N . VAL A 1 255 ? -8.338 -4.993 17.915 1.00 95.88 255 VAL A N 1
ATOM 2066 C CA . VAL A 1 255 ? -7.862 -4.559 16.592 1.00 95.88 255 VAL A CA 1
ATOM 2067 C C . VAL A 1 255 ? -6.354 -4.325 16.601 1.00 95.88 255 VAL A C 1
ATOM 2069 O O . VAL A 1 255 ? -5.651 -4.892 15.767 1.00 95.88 255 VAL A O 1
ATOM 2072 N N . LEU A 1 256 ? -5.832 -3.561 17.564 1.00 94.25 256 LEU A N 1
ATOM 2073 C CA . LEU A 1 256 ? -4.395 -3.304 17.696 1.00 94.25 256 LEU A CA 1
ATOM 2074 C C . LEU A 1 256 ? -3.608 -4.595 17.959 1.00 94.25 256 LEU A C 1
ATOM 2076 O O . LEU A 1 256 ? -2.512 -4.766 17.427 1.00 94.25 256 LEU A O 1
ATOM 2080 N N . GLY A 1 257 ? -4.183 -5.542 18.707 1.00 95.06 257 GLY A N 1
ATOM 2081 C CA . GLY A 1 257 ? -3.606 -6.870 18.909 1.00 95.06 257 GLY A CA 1
ATOM 2082 C C . GLY A 1 257 ? -3.426 -7.644 17.602 1.00 95.06 257 GLY A C 1
ATOM 2083 O O . GLY A 1 257 ? -2.375 -8.252 17.392 1.00 95.06 257 GLY A O 1
ATOM 2084 N N . VAL A 1 258 ? -4.412 -7.575 16.702 1.00 96.12 258 VAL A N 1
ATOM 2085 C CA . VAL A 1 258 ? -4.325 -8.180 15.367 1.00 96.12 258 VAL A CA 1
ATOM 2086 C C . VAL A 1 258 ? -3.323 -7.441 14.479 1.00 96.12 258 VAL A C 1
ATOM 2088 O O . VAL A 1 258 ? -2.496 -8.093 13.843 1.00 96.12 258 VAL A O 1
ATOM 2091 N N . LEU A 1 259 ? -3.327 -6.103 14.465 1.00 95.56 259 LEU A N 1
ATOM 2092 C CA . LEU A 1 259 ? -2.350 -5.326 13.689 1.00 95.56 259 LEU A CA 1
ATOM 2093 C C . LEU A 1 259 ? -0.912 -5.639 14.120 1.00 95.56 259 LEU A C 1
ATOM 2095 O O . LEU A 1 259 ? -0.055 -5.864 13.266 1.00 95.56 259 LEU A O 1
ATOM 2099 N N . ARG A 1 260 ? -0.664 -5.753 15.430 1.00 94.62 260 ARG A N 1
ATOM 2100 C CA . ARG A 1 260 ? 0.631 -6.173 15.978 1.00 94.62 260 ARG A CA 1
ATOM 2101 C C . ARG A 1 260 ? 1.019 -7.576 15.510 1.00 94.62 260 ARG A C 1
ATOM 2103 O O . ARG A 1 260 ? 2.126 -7.764 15.011 1.00 94.62 260 ARG A O 1
ATOM 2110 N N . ALA A 1 261 ? 0.118 -8.552 15.639 1.00 94.81 261 ALA A N 1
ATOM 2111 C CA . ALA A 1 261 ? 0.381 -9.937 15.239 1.00 94.81 261 ALA A CA 1
ATOM 2112 C C . ALA A 1 261 ? 0.716 -10.054 13.742 1.00 94.81 261 ALA A C 1
ATOM 2114 O O . ALA A 1 261 ? 1.647 -10.762 13.359 1.00 94.81 261 ALA A O 1
ATOM 2115 N N . GLU A 1 262 ? 0.007 -9.296 12.908 1.00 95.25 262 GLU A N 1
ATOM 2116 C CA . GLU A 1 262 ? 0.206 -9.265 11.460 1.00 95.25 262 GLU A CA 1
ATOM 2117 C C . GLU A 1 262 ? 1.326 -8.315 11.017 1.00 95.25 262 GLU A C 1
ATOM 2119 O O . GLU A 1 262 ? 1.616 -8.234 9.822 1.00 95.25 262 GLU A O 1
ATOM 2124 N N . LYS A 1 263 ? 1.981 -7.597 11.940 1.00 94.94 263 LYS A N 1
ATOM 2125 C CA . LYS A 1 263 ? 2.985 -6.558 11.647 1.00 94.94 263 LYS A CA 1
ATOM 2126 C C . LYS A 1 263 ? 2.471 -5.530 10.633 1.00 94.94 263 LYS A C 1
ATOM 2128 O O . LYS A 1 263 ? 3.096 -5.292 9.596 1.00 94.94 263 LYS A O 1
ATOM 2133 N N . LEU A 1 264 ? 1.275 -5.013 10.891 1.00 95.44 264 LEU A N 1
ATOM 2134 C CA . LEU A 1 264 ? 0.678 -3.894 10.176 1.00 95.44 264 LEU A CA 1
ATOM 2135 C C . LEU A 1 264 ? 0.873 -2.627 11.004 1.00 95.44 264 LEU A C 1
ATOM 2137 O O . LEU A 1 264 ? 0.588 -2.609 12.198 1.00 95.44 264 LEU A O 1
ATOM 2141 N N . PHE A 1 265 ? 1.360 -1.577 10.356 1.00 94.75 265 PHE A N 1
ATOM 2142 C CA . PHE A 1 265 ? 1.826 -0.366 11.019 1.00 94.75 265 PHE A CA 1
ATOM 2143 C C . PHE A 1 265 ? 0.954 0.830 10.655 1.00 94.75 265 PHE A C 1
ATOM 2145 O O . PHE A 1 265 ? 0.643 1.053 9.482 1.00 94.75 265 PHE A O 1
ATOM 2152 N N . ALA A 1 266 ? 0.583 1.621 11.648 1.00 93.19 266 ALA A N 1
ATOM 2153 C CA . ALA A 1 266 ? -0.279 2.780 11.507 1.00 93.19 266 ALA A CA 1
ATOM 2154 C C . ALA A 1 266 ? 0.501 4.097 11.608 1.00 93.19 266 ALA A C 1
ATOM 2156 O O . ALA A 1 266 ? 1.543 4.196 12.257 1.00 93.19 266 ALA A O 1
ATOM 2157 N N . ASP A 1 267 ? -0.007 5.129 10.938 1.00 88.94 267 ASP A N 1
ATOM 2158 C CA . ASP A 1 267 ? 0.496 6.492 11.048 1.00 88.94 267 ASP A CA 1
ATOM 2159 C C . ASP A 1 267 ? -0.287 7.227 12.136 1.00 88.94 267 ASP A C 1
ATOM 2161 O O . ASP A 1 267 ? -1.378 7.753 11.906 1.00 88.94 267 ASP A O 1
ATOM 2165 N N . VAL A 1 268 ? 0.291 7.290 13.337 1.00 86.69 268 VAL A N 1
ATOM 2166 C CA . VAL A 1 268 ? -0.339 7.938 14.496 1.00 86.69 268 VAL A CA 1
ATOM 2167 C C . VAL A 1 268 ? -0.750 9.387 14.219 1.00 86.69 268 VAL A C 1
ATOM 2169 O O . VAL A 1 268 ? -1.724 9.865 14.791 1.00 86.69 268 VAL A O 1
ATOM 2172 N N . LYS A 1 269 ? -0.059 10.093 13.309 1.00 85.38 269 LYS A N 1
ATOM 2173 C CA . LYS A 1 269 ? -0.370 11.494 12.976 1.00 85.38 269 LYS A CA 1
ATOM 2174 C C . LYS A 1 269 ? -1.662 11.635 12.173 1.00 85.38 269 LYS A C 1
ATOM 2176 O O . LYS A 1 269 ? -2.213 12.731 12.122 1.00 85.38 269 LYS A O 1
ATOM 2181 N N . LYS A 1 270 ? -2.107 10.559 11.525 1.00 86.25 270 LYS A N 1
ATOM 2182 C CA . LYS A 1 270 ? -3.325 10.510 10.708 1.00 86.25 270 LYS A CA 1
ATOM 2183 C C . LYS A 1 270 ? -4.464 9.741 11.372 1.00 86.25 270 LYS A C 1
ATOM 2185 O O . LYS A 1 270 ? -5.594 9.802 10.893 1.00 86.25 270 LYS A O 1
ATOM 2190 N N . CYS A 1 271 ? -4.175 9.030 12.458 1.00 88.25 271 CYS A N 1
ATOM 2191 C CA . CYS A 1 271 ? -5.185 8.353 13.257 1.00 88.25 271 CYS A CA 1
ATOM 2192 C C . CYS A 1 271 ? -6.005 9.363 14.077 1.00 88.25 271 CYS A C 1
ATOM 2194 O O . CYS A 1 271 ? -5.532 10.441 14.434 1.00 88.25 271 CYS A O 1
ATOM 2196 N N . THR A 1 272 ? -7.245 9.008 14.394 1.00 88.00 272 THR A N 1
ATOM 2197 C CA . THR A 1 272 ? -8.140 9.757 15.288 1.00 88.00 272 THR A CA 1
ATOM 2198 C C . THR A 1 272 ? -8.724 8.777 16.288 1.00 88.00 272 THR A C 1
ATOM 2200 O O . THR A 1 272 ? -9.257 7.761 15.862 1.00 88.00 272 THR A O 1
ATOM 2203 N N . PHE A 1 273 ? -8.641 9.058 17.586 1.00 87.25 273 PHE A N 1
ATOM 2204 C CA . PHE A 1 273 ? -9.031 8.111 18.635 1.00 87.25 273 PHE A CA 1
ATOM 2205 C C . PHE A 1 273 ? -10.189 8.633 19.481 1.00 87.25 273 PHE A C 1
ATOM 2207 O O . PHE A 1 273 ? -10.226 9.821 19.799 1.00 87.25 273 PHE A O 1
ATOM 2214 N N . CYS A 1 274 ? -11.080 7.718 19.873 1.00 86.75 274 CYS A N 1
ATOM 2215 C CA . CYS A 1 274 ? -12.137 7.904 20.872 1.00 86.75 274 CYS A CA 1
ATOM 2216 C C . CYS A 1 274 ? -12.923 9.218 20.725 1.00 86.75 274 CYS A C 1
ATOM 2218 O O . CYS A 1 274 ? -13.094 9.958 21.693 1.00 86.75 274 CYS A O 1
ATOM 2220 N N . THR A 1 275 ? -13.382 9.526 19.515 1.00 84.50 275 THR A N 1
ATOM 2221 C CA . THR A 1 275 ? -14.163 10.736 19.237 1.00 84.50 275 THR A CA 1
ATOM 2222 C C . THR A 1 275 ? -15.656 10.434 19.150 1.00 84.50 275 THR A C 1
ATOM 2224 O O . THR A 1 275 ? -16.054 9.341 18.753 1.00 84.50 275 THR A O 1
ATOM 2227 N N . ASP A 1 276 ? -16.480 11.413 19.519 1.00 80.56 276 ASP A N 1
ATOM 2228 C CA . ASP A 1 276 ? -17.937 11.402 19.373 1.00 80.56 276 ASP A CA 1
ATOM 2229 C C . ASP A 1 276 ? -18.401 11.864 17.982 1.00 80.56 276 ASP A C 1
ATOM 2231 O O . ASP A 1 276 ? -19.584 11.754 17.668 1.00 80.56 276 ASP A O 1
ATOM 2235 N N . LYS A 1 277 ? -17.484 12.401 17.162 1.00 76.19 277 LYS A N 1
ATOM 2236 C CA . LYS A 1 277 ? -17.750 12.879 15.802 1.00 76.19 277 LYS A CA 1
ATOM 2237 C C . LYS A 1 277 ? -16.600 12.535 14.877 1.00 76.19 277 LYS A C 1
ATOM 2239 O O . LYS A 1 277 ? -15.465 12.952 15.102 1.00 76.19 277 LYS A O 1
ATOM 2244 N N . LEU A 1 278 ? -16.890 11.861 13.775 1.00 70.31 278 LEU A N 1
ATOM 2245 C CA . LEU A 1 278 ? -15.877 11.479 12.802 1.00 70.31 278 LEU A CA 1
ATOM 2246 C C . LEU A 1 278 ? -16.274 11.914 11.395 1.00 70.31 278 LEU A C 1
ATOM 2248 O O . LEU A 1 278 ? -17.390 11.683 10.943 1.00 70.31 278 LEU A O 1
ATOM 2252 N N . VAL A 1 279 ? -15.318 12.483 10.658 1.00 71.25 279 VAL A N 1
ATOM 2253 C CA . VAL A 1 279 ? -15.437 12.582 9.201 1.00 71.25 279 VAL A CA 1
ATOM 2254 C C . VAL A 1 279 ? -14.882 11.300 8.586 1.00 71.25 279 VAL A C 1
ATOM 2256 O O . VAL A 1 279 ? -13.665 11.131 8.478 1.00 71.25 279 VAL A O 1
ATOM 2259 N N . PHE A 1 280 ? -15.765 10.396 8.167 1.00 67.25 280 PHE A N 1
ATOM 2260 C CA . PHE A 1 280 ? -15.400 9.162 7.472 1.00 67.25 280 PHE A CA 1
ATOM 2261 C C . PHE A 1 280 ? -15.857 9.225 6.017 1.00 67.25 280 PHE A C 1
ATOM 2263 O O . PHE A 1 280 ? -17.032 9.426 5.731 1.00 67.25 280 PHE A O 1
ATOM 2270 N N . LEU A 1 281 ? -14.909 9.115 5.079 1.00 66.69 281 LEU A N 1
ATOM 2271 C CA . LEU A 1 281 ? -15.171 9.161 3.630 1.00 66.69 281 LEU A CA 1
ATOM 2272 C C . LEU A 1 281 ? -15.967 10.397 3.157 1.00 66.69 281 LEU A C 1
ATOM 2274 O O . LEU A 1 281 ? -16.649 10.354 2.137 1.00 66.69 281 LEU A O 1
ATOM 2278 N N . GLY A 1 282 ? -15.845 11.517 3.879 1.00 65.31 282 GLY A N 1
ATOM 2279 C CA . GLY A 1 282 ? -16.556 12.767 3.589 1.00 65.31 282 GLY A CA 1
ATOM 2280 C C . GLY A 1 282 ? -17.924 12.907 4.265 1.00 65.31 282 GLY A C 1
ATOM 2281 O O . GLY A 1 282 ? -18.593 13.912 4.039 1.00 65.31 282 GLY A O 1
ATOM 2282 N N . PHE A 1 283 ? -18.321 11.950 5.107 1.00 62.94 283 PHE A N 1
ATOM 2283 C CA . PHE A 1 283 ? -19.574 11.955 5.861 1.00 62.94 283 PHE A CA 1
ATOM 2284 C C . PHE A 1 283 ? -19.305 12.196 7.341 1.00 62.94 283 PHE A C 1
ATOM 2286 O O . PHE A 1 283 ? -18.327 11.686 7.883 1.00 62.94 283 PHE A O 1
ATOM 2293 N N . PHE A 1 284 ? -20.175 12.976 7.980 1.00 63.69 284 PHE A N 1
ATOM 2294 C CA . PHE A 1 284 ? -20.157 13.170 9.426 1.00 63.69 284 PHE A CA 1
ATOM 2295 C C . PHE A 1 284 ? -20.925 12.024 10.079 1.00 63.69 284 PHE A C 1
ATOM 2297 O O . PHE A 1 284 ? -22.113 11.855 9.803 1.00 63.69 284 PHE A O 1
ATOM 2304 N N . CYS A 1 285 ? -20.222 11.254 10.898 1.00 56.75 285 CYS A N 1
ATOM 2305 C CA . CYS A 1 285 ? -20.765 10.216 11.765 1.00 56.75 285 CYS A CA 1
ATOM 2306 C C . CYS A 1 285 ? -20.683 10.693 13.212 1.00 56.75 285 CYS A C 1
ATOM 2308 O O . CYS A 1 285 ? -19.652 11.330 13.546 1.00 56.75 285 CYS A O 1
#

Organism: Acer negundo (NCBI:txid4023)

pLDDT: mean 82.16, std 22.41, range [25.41, 98.31]

InterPro domains:
  IPR000477 Reverse transcriptase domain [PF00078] (125-283)
  IPR000477 Reverse transcriptase domain [PS50878] (106-285)
  IPR043128 Reverse transcriptase/Diguanylate cyclase domain [G3DSA:3.30.70.270] (150-283)
  IPR043502 DNA/RNA polymerase superfamily [SSF56672] (51-284)
  IPR053134 RNA-directed DNA polymerase homolog [PTHR24559] (40-276)

Nearest PDB structures (foldseek):
  4ol8-assembly1_B  TM=9.430E-01  e=2.056E-24  Saccharomyces cerevisiae
  4ol8-assembly2_F  TM=9.309E-01  e=2.056E-24  Saccharomyces cerevisiae
  7o0h-assembly1_A  TM=9.012E-01  e=7.921E-16  White-tufted-ear marmoset simian foamy virus
  7kse-assembly1_A  TM=8.874E-01  e=4.933E-16  Eastern chimpanzee simian foamy virus
  7ksf-assembly1_A  TM=8.780E-01  e=1.199E-15  Eastern chimpanzee simian foamy virus

Radius of gyration: 21.59 Å; Cα contacts (8 Å, |Δi|>4): 473; chains: 1; bounding box: 54×50×58 Å

Sequence (285 aa):
MPPLEDASANAYQVVGELLVARRALSAQDKEDNEVQRDNISHTHCHVNDMDFDEVFPEEMPIGLPPTRGIEHQIDFVPGAPIPNRPAYRNDPEEAKELQRQVNELMERGYVRESMSPCAVPVLLVPKKDGTWRMCVDCRAINNITVKYRHPIPRLDDMLDELHGSVVFTKIDLKSGYHQIRMKEGDDWKTSFKTKYGLYEWLVMPFGLTNAPSTFMRLMNHVLRAFIGKFVVVYFDDILIYSKNLDEHFEHLKLVLGVLRAEKLFADVKKCTFCTDKLVFLGFFC

Secondary structure (DSSP, 8-state):
--------------SSTT---EE--------S----------EE-EETTEE-GGGS-SSPPSSPPPP-S--B---BPTTPPPPBPPPPP--HHHHHHHHHHHHHHHHTTSEEE---S-BEEEEEEE-TTS-EEEEE-THHHHHHBPP--PPPPPHHHHHHHTTT--EEEEEEBTTGGGGSBBPTTTGGGG-EE-SS-EEEESB--TT-TTHHHHHHHHHHHHTTTTBTTTEEEETTEEEEEESSHHHHHHHHHHHHHHHHHTT--B-TTT-EEEES--EETTEE-

Foldseek 3Di:
DDDDDDDPPDDDPDPDDAWDQDQDQDDDDDDDDDDDDDRDGQGWTGFPNDTLSLQADPDAAADAADDPVQADAFDFDPPDDADDDDADDDDPVQLVLVVVVVVVCVRSVFKDADPAPHEFYWDWDADPVRDIDIDTPCVSSQVGTDADDADFDDPVNVVVLQPLFQWKKKWFFDQLQQNHFHDPPRQSSQWYDGPVGIMTGGTGDPPHNCSQVSQVVVCCVLCVVCDSPQWDDHRRIIMGTHNDDVVSSVSVCVVSVSCSVSSTHTHPVPIDGTHRWDCDPNDID

Mean predicted aligned error: 9.82 Å

Solvent-accessible surface area (backbone atoms only — not comparable to full-atom values): 16902 Å² total; per-residue (Å²): 134,85,82,87,75,82,85,70,91,73,82,81,82,69,87,63,101,55,60,56,78,44,70,44,77,77,79,80,92,73,88,84,81,94,82,83,90,79,81,67,66,53,54,46,41,42,54,84,94,40,82,45,39,85,26,39,47,94,62,81,77,73,48,76,46,72,90,74,94,61,55,43,74,74,51,64,44,88,90,58,80,74,48,72,46,71,48,64,92,64,57,79,65,56,48,49,53,52,51,52,54,50,49,54,34,40,74,33,46,39,32,46,82,48,88,48,77,29,24,25,23,46,49,76,44,80,43,97,85,73,48,76,39,85,42,55,52,35,63,68,55,44,75,40,37,60,86,57,83,52,93,72,83,53,68,68,64,56,54,62,70,48,65,83,44,54,30,34,31,39,43,29,37,52,64,45,54,54,58,30,29,32,29,90,90,40,26,48,71,58,14,34,23,52,96,86,50,43,30,21,32,50,24,31,61,78,68,48,78,43,47,62,31,47,48,41,52,46,50,53,62,74,45,47,92,38,54,87,75,41,31,49,78,57,71,54,39,38,37,38,50,18,72,41,68,73,60,35,53,56,50,48,52,54,52,52,51,49,31,48,77,66,68,44,45,32,32,69,90,70,36,46,74,78,31,71,66,43,79,55,99,88,39,86,81